Protein AF-A0A1F5KM83-F1 (afdb_monomer_lite)

Foldseek 3Di:
DDDDDDDPDDDPDDDDPVNVVVVVVVVVVVVVVVVLVVVLVVLVVLLVLVVVLQVLQLVLQVVQADPVVLFTDQDFLCSDPVRFRDADDDDQQQFKKKKFWLDPPDEDDDAPDADRVQSWRPPPPPPVDDIDIWIDRRDDRDDDDDGPRPPHPRTTNKMKMKGWRDDSDPPDDDIDMDMDIHDD

InterPro domains:
  IPR000983 General secretion pathway protein G-type pilin [PR00813] (14-39)
  IPR000983 General secretion pathway protein G-type pilin [PR00813] (50-68)
  IPR012902 Prokaryotic N-terminal methylation site [PF07963] (10-33)
  IPR012902 Prokaryotic N-terminal methylation site [PS00409] (13-33)
  IPR012902 Prokaryotic N-terminal methylation site [TIGR02532] (13-35)
  IPR045584 Pilin-like [SSF54523] (15-140)

Radius of gyration: 28.4 Å; chains: 1; bounding box: 43×29×117 Å

Organism: NCBI:txid1797785

Secondary structure (DSSP, 8-state):
-------------PPPHHHHHHHHHHHHHHHHHHHHHHHHHHHHHHHHHHHHHHHHHHHHHHHTEETTTTEEPPP-GGGSTTSS-----SSS---EEEEEE-STT-PPPPPSEE-TTT--EE-----SSSPPEEEEE---SSS--SS-PPPTTPPBSEEEEEEEPPPSSTTTPPPPEEEEE---

Sequence (184 aa):
MHKLLPKSARNPRGFTLIELLVVISIIAILAVIGITIFSGAQARARNAKRRTDVNALVSALEVNKDSTASVYAVISGSWFSGGGIPQEGTGGVPQYALLYVSAQGYTVNSPTAWLPAAATPTSNNTNPAGGTVAVVSLACGTPPCGGPIPGAGTLIYSFSVCTLLESEVIGGGTRSIYCRQNSQ

Structure (mmCIF, N/CA/C/O backbone):
data_AF-A0A1F5KM83-F1
#
_entry.id   AF-A0A1F5KM83-F1
#
loop_
_atom_site.group_PDB
_atom_site.id
_atom_site.type_symbol
_atom_site.label_atom_id
_atom_site.label_alt_id
_atom_site.label_comp_id
_atom_site.label_asym_id
_atom_site.label_entity_id
_atom_site.label_seq_id
_atom_site.pdbx_PDB_ins_code
_atom_site.Cartn_x
_atom_site.Cartn_y
_atom_site.Cartn_z
_atom_site.occupancy
_atom_site.B_iso_or_equiv
_atom_site.auth_seq_id
_atom_site.auth_comp_id
_atom_site.auth_asym_id
_atom_site.auth_atom_id
_atom_site.pdbx_PDB_model_num
ATOM 1 N N . MET A 1 1 ? -1.626 -14.293 86.946 1.00 51.75 1 MET A N 1
ATOM 2 C CA . MET A 1 1 ? -1.181 -13.512 85.772 1.00 51.75 1 MET A CA 1
ATOM 3 C C . MET A 1 1 ? -1.687 -14.188 84.510 1.00 51.75 1 MET A C 1
ATOM 5 O O . MET A 1 1 ? -1.264 -15.302 84.251 1.00 51.75 1 MET A O 1
ATOM 9 N N . HIS A 1 2 ? -2.626 -13.558 83.802 1.00 53.00 2 HIS A N 1
ATOM 10 C CA . HIS A 1 2 ? -2.652 -13.408 82.338 1.00 53.00 2 HIS A CA 1
ATOM 11 C C . HIS A 1 2 ? -4.040 -12.908 81.927 1.00 53.00 2 HIS A C 1
ATOM 13 O O . HIS A 1 2 ? -5.003 -13.664 81.840 1.00 53.00 2 HIS A O 1
ATOM 19 N N . LYS A 1 3 ? -4.138 -11.593 81.710 1.00 62.41 3 LYS A N 1
ATOM 20 C CA . LYS A 1 3 ? -5.250 -10.978 80.984 1.00 62.41 3 LYS A CA 1
ATOM 21 C C . LYS A 1 3 ? -5.055 -11.353 79.513 1.00 62.41 3 LYS A C 1
ATOM 23 O O . LYS A 1 3 ? -4.092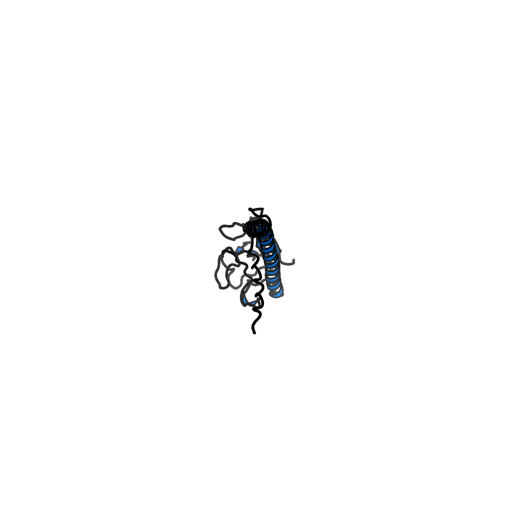 -10.907 78.896 1.00 62.41 3 LYS A O 1
ATOM 28 N N . LEU A 1 4 ? -5.926 -12.208 78.985 1.00 67.38 4 LEU A N 1
ATOM 29 C CA . LEU A 1 4 ? -5.953 -12.562 77.568 1.00 67.38 4 LEU A CA 1
ATOM 30 C C . LEU A 1 4 ? -6.507 -11.365 76.789 1.00 67.38 4 LEU A C 1
ATOM 32 O O . LEU A 1 4 ? -7.671 -11.000 76.936 1.00 67.38 4 LEU A O 1
ATOM 36 N N . LEU A 1 5 ? -5.646 -10.716 76.009 1.00 75.06 5 LEU A N 1
ATOM 37 C CA . LEU A 1 5 ? -6.038 -9.630 75.116 1.00 75.06 5 LEU A CA 1
ATOM 38 C C . LEU A 1 5 ? -6.877 -10.206 73.959 1.00 75.06 5 LEU A C 1
ATOM 40 O O . LEU A 1 5 ? -6.402 -11.116 73.274 1.00 75.06 5 LEU A O 1
ATOM 44 N N . PRO A 1 6 ? -8.100 -9.702 73.706 1.00 70.31 6 PRO A N 1
ATOM 45 C CA . PRO A 1 6 ? -8.917 -10.180 72.599 1.00 70.31 6 PRO A CA 1
ATOM 46 C C . PRO A 1 6 ? -8.282 -9.781 71.260 1.00 70.31 6 PRO A C 1
ATOM 48 O O . PRO A 1 6 ? -8.080 -8.605 70.958 1.00 70.31 6 PRO A O 1
ATOM 51 N N . LYS A 1 7 ? -7.958 -10.790 70.446 1.00 67.44 7 LYS A N 1
ATOM 52 C CA . LYS A 1 7 ? -7.456 -10.638 69.078 1.00 67.44 7 LYS A CA 1
ATOM 53 C C . LYS A 1 7 ? -8.583 -10.075 68.212 1.00 67.44 7 LYS A C 1
ATOM 55 O O . LYS A 1 7 ? -9.551 -10.772 67.927 1.00 67.44 7 LYS A O 1
ATOM 60 N N . SER A 1 8 ? -8.458 -8.810 67.815 1.00 69.19 8 SER A N 1
ATOM 61 C CA . SER A 1 8 ? -9.388 -8.151 66.895 1.00 69.19 8 SER A CA 1
ATOM 62 C C . SER A 1 8 ? -9.430 -8.912 65.564 1.00 69.19 8 SER A C 1
ATOM 64 O O . SER A 1 8 ? -8.474 -8.884 64.783 1.00 69.19 8 SER A O 1
ATOM 66 N N . ALA A 1 9 ? -10.516 -9.652 65.337 1.00 67.69 9 ALA A N 1
ATOM 67 C CA . ALA A 1 9 ? -10.784 -10.351 64.090 1.00 67.69 9 ALA A CA 1
ATOM 68 C C . ALA A 1 9 ? -11.223 -9.320 63.044 1.00 67.69 9 ALA A C 1
ATOM 70 O O . ALA A 1 9 ? -12.336 -8.797 63.071 1.00 67.69 9 ALA A O 1
ATOM 71 N N . ARG A 1 10 ? -10.316 -8.983 62.128 1.00 72.62 10 ARG A N 1
ATOM 72 C CA . ARG A 1 10 ? -10.613 -8.114 60.991 1.00 72.62 10 ARG A CA 1
ATOM 73 C C . ARG A 1 10 ? -11.478 -8.916 60.014 1.00 72.62 10 ARG A C 1
ATOM 75 O O . ARG A 1 10 ? -10.969 -9.841 59.391 1.00 72.62 10 ARG A O 1
ATOM 82 N N . ASN A 1 11 ? -12.767 -8.592 59.904 1.00 71.38 11 ASN A N 1
ATOM 83 C CA . ASN A 1 11 ? -13.653 -9.238 58.933 1.00 71.38 11 ASN A CA 1
ATOM 84 C C . ASN A 1 11 ? -13.135 -8.974 57.508 1.00 71.38 11 ASN A C 1
ATOM 86 O O . ASN A 1 11 ? -13.037 -7.802 57.121 1.00 71.38 11 ASN A O 1
ATOM 90 N N . PRO A 1 12 ? -12.803 -10.012 56.720 1.00 70.62 12 PRO A N 1
ATOM 91 C CA . PRO A 1 12 ? -12.508 -9.824 55.311 1.00 70.62 12 PRO A CA 1
ATOM 92 C C . PRO A 1 12 ? -13.791 -9.345 54.629 1.00 70.62 12 PRO A C 1
ATOM 94 O O . PRO A 1 12 ? -14.810 -10.035 54.630 1.00 70.62 12 PRO A O 1
ATOM 97 N N . ARG A 1 13 ? -13.766 -8.124 54.088 1.00 76.44 13 ARG A N 1
ATOM 98 C CA . ARG A 1 13 ? -14.849 -7.630 53.235 1.00 76.44 13 ARG A CA 1
ATOM 99 C C . ARG A 1 13 ? -14.796 -8.431 51.936 1.00 76.44 13 ARG A C 1
ATOM 101 O O . ARG A 1 13 ? -13.855 -8.279 51.164 1.00 76.44 13 ARG A O 1
ATOM 108 N N . GLY A 1 14 ? -15.750 -9.341 51.759 1.00 77.81 14 GLY A N 1
ATOM 109 C CA . GLY A 1 14 ? -15.936 -10.083 50.516 1.00 77.81 14 GLY A CA 1
ATOM 110 C C . GLY A 1 14 ? -16.535 -9.188 49.436 1.00 77.81 14 GLY A C 1
ATOM 111 O O . GLY A 1 14 ? -17.309 -8.283 49.739 1.00 77.81 14 GLY A O 1
ATOM 112 N N . PHE A 1 15 ? -16.163 -9.449 48.187 1.00 81.81 15 PHE A N 1
ATOM 113 C CA . PHE A 1 15 ? -16.744 -8.806 47.012 1.00 81.81 15 PHE A CA 1
ATOM 114 C C . PHE A 1 15 ? -18.197 -9.270 46.854 1.00 81.81 15 PHE A C 1
ATOM 116 O O . PHE A 1 15 ? -18.486 -10.466 46.956 1.00 81.81 15 PHE A O 1
ATOM 123 N N . THR A 1 16 ? -19.125 -8.348 46.638 1.00 91.50 16 THR A N 1
ATOM 124 C CA . THR A 1 16 ? -20.534 -8.685 46.425 1.00 91.50 16 THR A CA 1
ATOM 125 C C . THR A 1 16 ? -20.753 -9.179 44.992 1.00 91.50 16 THR A C 1
ATOM 127 O O . THR A 1 16 ? -20.087 -8.752 44.048 1.00 91.50 16 THR A O 1
ATOM 130 N N . LEU A 1 17 ? -21.726 -10.076 44.795 1.00 89.81 17 LEU A N 1
ATOM 131 C CA . LEU A 1 17 ? -22.104 -10.539 43.452 1.00 89.81 17 LEU A CA 1
ATOM 132 C C . LEU A 1 17 ? -22.548 -9.385 42.545 1.00 89.81 17 LEU A C 1
ATOM 134 O O . LEU A 1 17 ? -22.285 -9.410 41.345 1.00 89.81 17 LEU A O 1
ATOM 138 N N . ILE A 1 18 ? -23.194 -8.367 43.119 1.00 93.69 18 ILE A N 1
ATOM 139 C CA . ILE A 1 18 ? -23.647 -7.195 42.370 1.00 93.69 18 ILE A CA 1
ATOM 140 C C . ILE A 1 18 ? -22.477 -6.320 41.909 1.00 93.69 18 ILE A C 1
ATOM 142 O O . ILE A 1 18 ? -22.497 -5.845 40.777 1.00 93.69 18 ILE A O 1
ATOM 146 N N . GLU A 1 19 ? -21.428 -6.170 42.724 1.00 91.19 19 GLU A N 1
ATOM 147 C CA . GLU A 1 19 ? -20.207 -5.465 42.314 1.00 91.19 19 GLU A CA 1
ATOM 148 C C . GLU A 1 19 ? -19.555 -6.159 41.116 1.00 91.19 19 GLU A C 1
ATOM 150 O O . GLU A 1 19 ? -19.138 -5.493 40.170 1.00 91.19 19 GLU A O 1
ATOM 155 N N . LEU A 1 20 ? -19.529 -7.495 41.096 1.00 91.75 20 LEU A N 1
ATOM 156 C CA . LEU A 1 20 ? -18.940 -8.235 39.977 1.00 91.75 20 LEU A CA 1
ATOM 157 C C . LEU A 1 20 ? -19.815 -8.165 38.724 1.00 91.75 20 LEU A C 1
ATOM 159 O O . LEU A 1 20 ? -19.293 -8.001 37.621 1.00 91.75 20 LEU A O 1
ATOM 163 N N . LEU A 1 21 ? -21.137 -8.211 38.894 1.00 93.19 21 LEU A N 1
ATOM 164 C CA . LEU A 1 21 ? -22.101 -8.112 37.799 1.00 93.19 21 LEU A CA 1
ATOM 165 C C . LEU A 1 21 ? -22.016 -6.763 37.073 1.00 93.19 21 LEU A C 1
ATOM 167 O O . LEU A 1 21 ? -22.050 -6.720 35.843 1.00 93.19 21 LEU A O 1
ATOM 171 N N . VAL A 1 22 ? -21.874 -5.663 37.813 1.00 95.12 22 VAL A N 1
ATOM 172 C CA . VAL A 1 22 ? -21.749 -4.324 37.217 1.00 95.12 22 VAL A CA 1
ATOM 173 C C . VAL A 1 22 ? -20.419 -4.164 36.473 1.00 95.12 22 VAL A C 1
ATOM 175 O O . VAL A 1 22 ? -20.370 -3.542 35.416 1.00 95.12 22 VAL A O 1
ATOM 178 N N . VAL A 1 23 ? -19.331 -4.760 36.964 1.00 95.94 23 VAL A N 1
ATOM 179 C CA . VAL A 1 23 ? -18.022 -4.656 36.300 1.00 95.94 23 VAL A CA 1
ATOM 180 C C . VAL A 1 23 ? -18.021 -5.368 34.948 1.00 95.94 23 VAL A C 1
ATOM 182 O O . VAL A 1 23 ? -17.600 -4.784 33.948 1.00 95.94 23 VAL A O 1
ATOM 185 N N . ILE A 1 24 ? -18.525 -6.603 34.884 1.00 96.12 24 ILE A N 1
ATOM 186 C CA . ILE A 1 24 ? -18.557 -7.349 33.618 1.00 96.12 24 ILE A CA 1
ATOM 187 C C . ILE A 1 24 ? -19.503 -6.706 32.598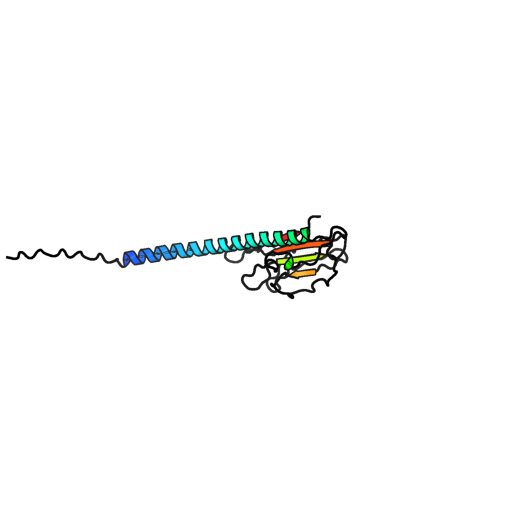 1.00 96.12 24 ILE A C 1
ATOM 189 O O . ILE A 1 24 ? -19.217 -6.752 31.402 1.00 96.12 24 ILE A O 1
ATOM 193 N N . SER A 1 25 ? -20.589 -6.063 33.048 1.00 96.31 25 SER A N 1
ATOM 194 C CA . SER A 1 25 ? -21.514 -5.373 32.144 1.00 96.31 25 SER A CA 1
ATOM 195 C C . SER A 1 25 ? -20.876 -4.128 31.524 1.00 96.31 25 SER A C 1
ATOM 197 O O . SER A 1 25 ? -20.997 -3.918 30.318 1.00 96.31 25 SER A O 1
ATOM 199 N N . ILE A 1 26 ? -20.108 -3.356 32.300 1.00 96.81 26 ILE A N 1
ATOM 200 C CA . ILE A 1 26 ? -19.354 -2.206 31.784 1.00 96.81 26 ILE A CA 1
ATOM 201 C C . ILE A 1 26 ? -18.263 -2.667 30.807 1.00 96.81 26 ILE A C 1
ATOM 203 O O . ILE A 1 26 ? -18.143 -2.103 29.718 1.00 96.81 26 ILE A O 1
ATOM 207 N N . ILE A 1 27 ? -17.500 -3.716 31.146 1.00 97.06 27 ILE A N 1
ATOM 208 C CA . ILE A 1 27 ? -16.460 -4.266 30.258 1.00 97.06 27 ILE A CA 1
ATOM 209 C C . ILE A 1 27 ? -17.074 -4.745 28.936 1.00 97.06 27 ILE A C 1
ATOM 211 O O . ILE A 1 27 ? -16.507 -4.475 27.879 1.00 97.06 27 ILE A O 1
ATOM 215 N N . ALA A 1 28 ? -18.241 -5.395 28.969 1.00 97.06 28 ALA A N 1
ATOM 216 C CA . ALA A 1 28 ? -18.923 -5.861 27.764 1.00 97.06 28 ALA A CA 1
ATOM 217 C C . ALA A 1 28 ? -19.296 -4.705 26.819 1.00 97.06 28 ALA A C 1
ATOM 219 O O . ALA A 1 28 ? -19.044 -4.789 25.616 1.00 97.06 28 ALA A O 1
ATOM 220 N N . ILE A 1 29 ? -19.834 -3.603 27.353 1.00 96.25 29 ILE A N 1
ATOM 221 C CA . ILE A 1 29 ? -20.203 -2.424 26.553 1.00 96.25 29 ILE A CA 1
ATOM 222 C C . ILE A 1 29 ? -18.954 -1.775 25.940 1.00 96.25 29 ILE A C 1
ATOM 224 O O . ILE A 1 29 ? -18.920 -1.497 24.738 1.00 96.25 29 ILE A O 1
ATOM 228 N N . LEU A 1 30 ? -17.905 -1.572 26.744 1.00 97.06 30 LEU A N 1
ATOM 229 C CA . LEU A 1 30 ? -16.654 -0.969 26.275 1.00 97.06 30 LEU A CA 1
ATOM 230 C C . LEU A 1 30 ? -15.954 -1.836 25.222 1.00 97.06 30 LEU A C 1
ATOM 232 O O . LEU A 1 30 ? -15.417 -1.301 24.251 1.00 97.06 30 LEU A O 1
ATOM 236 N N . ALA A 1 31 ? -15.988 -3.161 25.377 1.00 95.56 31 ALA A N 1
ATOM 237 C CA . ALA A 1 31 ? -15.374 -4.090 24.437 1.00 95.56 31 ALA A CA 1
ATOM 238 C C . ALA A 1 31 ? -16.009 -4.001 23.042 1.00 95.56 31 ALA A C 1
ATOM 240 O O . ALA A 1 31 ? -15.285 -3.917 22.050 1.00 95.56 31 ALA A O 1
ATOM 241 N N . VAL A 1 32 ? -17.344 -3.954 22.949 1.00 94.62 32 VAL A N 1
ATOM 242 C CA . VAL A 1 32 ? -18.049 -3.854 21.658 1.00 94.62 32 VAL A CA 1
ATOM 243 C C . VAL A 1 32 ? -17.669 -2.570 20.918 1.00 94.62 32 VAL A C 1
ATOM 245 O O . VAL A 1 32 ? -17.307 -2.617 19.741 1.00 94.62 32 VAL A O 1
ATOM 248 N N . ILE A 1 33 ? -17.683 -1.427 21.610 1.00 93.50 33 ILE A N 1
ATOM 249 C CA . ILE A 1 33 ? -17.299 -0.139 21.013 1.00 93.50 33 ILE A CA 1
ATOM 250 C C . ILE A 1 33 ? -15.823 -0.175 20.589 1.00 93.50 33 ILE A C 1
ATOM 252 O O . ILE A 1 33 ? -15.493 0.195 19.460 1.00 93.50 33 ILE A O 1
ATOM 256 N N . GLY A 1 34 ? -14.945 -0.691 21.453 1.00 91.94 34 GLY A N 1
ATOM 257 C CA . GLY A 1 34 ? -13.511 -0.795 21.192 1.00 91.94 34 GLY A CA 1
ATOM 258 C C . GLY A 1 34 ? -13.174 -1.598 19.933 1.00 91.94 34 GLY A C 1
ATOM 259 O O . GLY A 1 34 ? -12.341 -1.160 19.139 1.00 91.94 34 GLY A O 1
ATOM 260 N N . ILE A 1 35 ? -13.851 -2.727 19.700 1.00 89.94 35 ILE A N 1
ATOM 261 C CA . ILE A 1 35 ? -13.609 -3.586 18.527 1.00 89.94 35 ILE A CA 1
ATOM 262 C C . ILE A 1 35 ? -13.896 -2.837 17.219 1.00 89.94 35 ILE A C 1
ATOM 264 O O . ILE A 1 35 ? -13.094 -2.895 16.284 1.00 89.94 35 ILE A O 1
ATOM 268 N N . THR A 1 36 ? -15.009 -2.102 17.150 1.00 86.06 36 THR A N 1
ATOM 269 C CA . THR A 1 36 ? -15.389 -1.379 15.925 1.00 86.06 36 THR A CA 1
ATOM 270 C C . THR A 1 36 ? -14.363 -0.304 15.564 1.00 86.06 36 THR A C 1
ATOM 272 O O . THR A 1 36 ? -13.868 -0.274 14.435 1.00 86.06 36 THR A O 1
ATOM 275 N N . ILE A 1 37 ? -13.942 0.503 16.541 1.00 87.50 37 ILE A N 1
ATOM 276 C CA . ILE A 1 37 ? -12.940 1.559 16.352 1.00 87.50 37 ILE A CA 1
ATOM 277 C C . ILE A 1 37 ? -11.590 0.956 15.954 1.00 87.50 37 ILE A C 1
ATOM 279 O O . ILE A 1 37 ? -10.948 1.426 15.011 1.00 87.50 37 ILE A O 1
ATOM 283 N N . PHE A 1 38 ? -11.167 -0.105 16.643 1.00 87.56 38 PHE A N 1
ATOM 284 C CA . PHE A 1 38 ? -9.882 -0.747 16.388 1.00 87.56 38 PHE A CA 1
ATOM 285 C C . PHE A 1 38 ? -9.805 -1.348 14.979 1.00 87.56 38 PHE A C 1
ATOM 287 O O . PHE A 1 38 ? -8.781 -1.211 14.310 1.00 87.56 38 PHE A O 1
ATOM 294 N N . SER A 1 39 ? -10.896 -1.944 14.486 1.00 83.50 39 SER A N 1
ATOM 295 C CA . SER A 1 39 ? -10.949 -2.491 13.124 1.00 83.50 39 SER A CA 1
ATOM 296 C C . SER A 1 39 ? -10.747 -1.416 12.043 1.00 83.50 39 SER A C 1
ATOM 298 O O . SER A 1 39 ? -9.934 -1.602 11.134 1.00 83.50 39 SER A O 1
ATOM 300 N N . GLY A 1 40 ? -11.393 -0.252 12.185 1.00 82.94 40 GLY A N 1
ATOM 301 C CA . GLY A 1 40 ? -11.216 0.885 11.277 1.00 82.94 40 GLY A CA 1
ATOM 302 C C . GLY A 1 40 ? -9.815 1.500 11.366 1.00 82.94 40 GLY A C 1
ATOM 303 O O . GLY A 1 40 ? -9.208 1.825 10.345 1.00 82.94 40 GLY A O 1
ATOM 304 N N . ALA A 1 41 ? -9.252 1.600 12.576 1.00 86.81 41 ALA A N 1
ATOM 305 C CA . ALA A 1 41 ? -7.887 2.084 12.782 1.00 86.81 41 ALA A CA 1
ATOM 306 C C . ALA A 1 41 ? -6.842 1.188 12.094 1.00 86.81 41 ALA A C 1
ATOM 308 O O . ALA A 1 41 ? -5.925 1.696 11.446 1.00 86.81 41 ALA A O 1
ATOM 309 N N . GLN A 1 42 ? -7.004 -0.138 12.159 1.00 85.75 42 GLN A N 1
ATOM 310 C CA . GLN A 1 42 ? -6.130 -1.061 11.434 1.00 85.75 42 GLN A CA 1
ATOM 311 C C . GLN A 1 42 ? -6.240 -0.909 9.911 1.00 85.75 42 GLN A C 1
ATOM 313 O O . GLN A 1 42 ? -5.216 -0.906 9.227 1.00 85.75 42 GLN A O 1
ATOM 318 N N . ALA A 1 43 ? -7.456 -0.758 9.373 1.00 83.38 43 ALA A N 1
ATOM 319 C CA . ALA A 1 43 ? -7.664 -0.545 7.939 1.00 83.38 43 ALA A CA 1
ATOM 320 C C . ALA A 1 43 ? -6.973 0.742 7.453 1.00 83.38 43 ALA A C 1
ATOM 322 O O . ALA A 1 43 ? -6.309 0.744 6.414 1.00 83.38 43 ALA A O 1
ATOM 323 N N . ARG A 1 44 ? -7.040 1.822 8.245 1.00 86.06 44 ARG A N 1
ATOM 324 C CA . ARG A 1 44 ? -6.317 3.079 7.983 1.00 86.06 44 ARG A CA 1
ATOM 325 C C . ARG A 1 44 ? -4.804 2.902 8.010 1.00 86.06 44 ARG A C 1
ATOM 327 O O . ARG A 1 44 ? -4.129 3.396 7.109 1.00 86.06 44 ARG A O 1
ATOM 334 N N . ALA A 1 45 ? -4.273 2.176 8.993 1.00 87.56 45 ALA A N 1
ATOM 335 C CA . ALA A 1 45 ? -2.843 1.886 9.077 1.00 87.56 45 ALA A CA 1
ATOM 336 C C . ALA A 1 45 ? -2.351 1.098 7.847 1.00 87.56 45 ALA A C 1
ATOM 338 O O . ALA A 1 45 ? -1.360 1.488 7.228 1.00 87.56 45 ALA A O 1
ATOM 339 N N . ARG A 1 46 ? -3.091 0.061 7.423 1.00 86.19 46 ARG A N 1
ATOM 340 C CA . ARG A 1 46 ? -2.803 -0.691 6.188 1.00 86.19 46 ARG A CA 1
ATOM 341 C C . ARG A 1 46 ? -2.898 0.190 4.943 1.00 86.19 46 ARG A C 1
ATOM 343 O O . ARG A 1 46 ? -2.016 0.153 4.093 1.00 86.19 46 ARG A O 1
ATOM 350 N N . ASN A 1 47 ? -3.918 1.042 4.840 1.00 87.19 47 ASN A N 1
ATOM 351 C CA . ASN A 1 47 ? -4.050 1.995 3.732 1.00 87.19 47 ASN A CA 1
ATOM 352 C C . ASN A 1 47 ? -2.882 2.995 3.668 1.00 87.19 47 ASN A C 1
ATOM 354 O O . ASN A 1 47 ? -2.408 3.308 2.576 1.00 87.19 47 ASN A O 1
ATOM 358 N N . ALA A 1 48 ? -2.400 3.492 4.811 1.00 89.38 48 ALA A N 1
ATOM 359 C CA . ALA A 1 48 ? -1.231 4.367 4.871 1.00 89.38 48 ALA A CA 1
ATOM 360 C C . ALA A 1 48 ? 0.032 3.638 4.395 1.00 89.38 48 ALA A C 1
ATOM 362 O O . ALA A 1 48 ? 0.766 4.155 3.553 1.00 89.38 48 ALA A O 1
ATOM 363 N N . LYS A 1 49 ? 0.232 2.402 4.860 1.00 87.56 49 LYS A N 1
ATOM 364 C CA . LYS A 1 49 ? 1.330 1.536 4.430 1.00 87.56 49 LYS A CA 1
ATOM 365 C C . LYS A 1 49 ? 1.299 1.263 2.922 1.00 87.56 49 LYS A C 1
ATOM 367 O O . LYS A 1 49 ? 2.303 1.496 2.258 1.00 87.56 49 LYS A O 1
ATOM 372 N N . ARG A 1 50 ? 0.134 0.931 2.353 1.00 86.75 50 ARG A N 1
ATOM 373 C CA . ARG A 1 50 ? -0.049 0.768 0.897 1.00 86.75 50 ARG A CA 1
ATOM 374 C C . ARG A 1 50 ? 0.343 1.992 0.089 1.00 86.75 50 ARG A C 1
ATOM 376 O O . ARG A 1 50 ? 0.991 1.869 -0.944 1.00 86.75 50 ARG A O 1
ATOM 383 N N . ARG A 1 51 ? -0.050 3.185 0.540 1.00 89.75 51 ARG A N 1
ATOM 384 C CA . ARG A 1 51 ? 0.319 4.440 -0.133 1.00 89.75 51 ARG A CA 1
ATOM 385 C C . ARG A 1 51 ? 1.832 4.649 -0.111 1.00 89.75 51 ARG A C 1
ATOM 387 O O . ARG A 1 51 ? 2.404 5.021 -1.132 1.00 89.75 51 ARG A O 1
ATOM 394 N N . THR A 1 52 ? 2.471 4.387 1.027 1.00 90.94 52 THR A N 1
ATOM 395 C CA . THR A 1 52 ? 3.931 4.450 1.168 1.00 90.94 52 THR A CA 1
ATOM 396 C C . THR A 1 52 ? 4.629 3.454 0.249 1.00 90.94 52 THR A C 1
ATOM 398 O O . THR A 1 52 ? 5.568 3.834 -0.444 1.00 90.94 52 THR A O 1
ATOM 401 N N . ASP A 1 53 ? 4.140 2.218 0.176 1.00 87.38 53 ASP A N 1
ATOM 402 C CA . ASP A 1 53 ? 4.718 1.184 -0.679 1.00 87.38 53 ASP A CA 1
ATOM 403 C C . ASP A 1 53 ? 4.568 1.542 -2.164 1.00 87.38 53 ASP A C 1
ATOM 405 O O . ASP A 1 53 ? 5.552 1.504 -2.892 1.00 87.38 53 ASP A O 1
ATOM 409 N N . VAL A 1 54 ? 3.392 2.006 -2.610 1.00 87.44 54 VAL A N 1
ATOM 410 C CA . VAL A 1 54 ? 3.202 2.512 -3.986 1.00 87.44 54 VAL A CA 1
ATOM 411 C C . VAL A 1 54 ? 4.187 3.636 -4.311 1.00 87.44 54 VAL A C 1
ATOM 413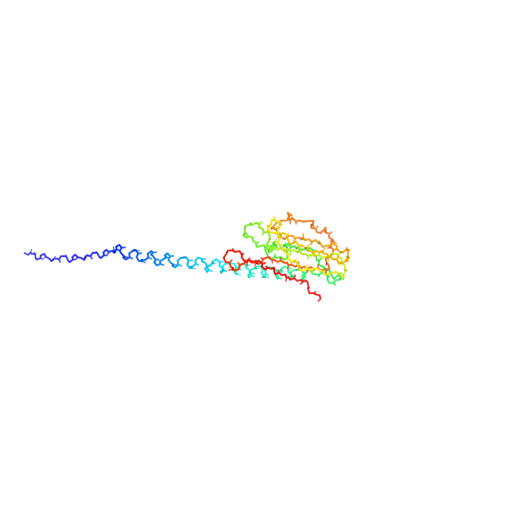 O O . VAL A 1 54 ? 4.780 3.641 -5.388 1.00 87.44 54 VAL A O 1
ATOM 416 N N . ASN A 1 55 ? 4.413 4.570 -3.385 1.00 91.75 55 ASN A N 1
ATOM 417 C CA . ASN A 1 55 ? 5.397 5.633 -3.586 1.00 91.75 55 ASN A CA 1
ATOM 418 C C . ASN A 1 55 ? 6.833 5.102 -3.654 1.00 91.75 55 ASN A C 1
ATOM 420 O O . ASN A 1 55 ? 7.609 5.587 -4.474 1.00 91.75 55 ASN A O 1
ATOM 424 N N . ALA A 1 56 ? 7.181 4.099 -2.846 1.00 89.69 56 ALA A N 1
ATOM 425 C CA . ALA A 1 56 ? 8.488 3.453 -2.902 1.00 89.69 56 ALA A CA 1
ATOM 426 C C . ALA A 1 56 ? 8.700 2.714 -4.234 1.00 89.69 56 ALA A C 1
ATOM 428 O O . ALA A 1 56 ? 9.772 2.824 -4.822 1.00 89.69 56 ALA A O 1
ATOM 429 N N . LEU A 1 57 ? 7.675 2.022 -4.744 1.00 87.38 57 LEU A N 1
ATOM 430 C CA . LEU A 1 57 ? 7.707 1.342 -6.045 1.00 87.38 57 LEU A CA 1
ATOM 431 C C . LEU A 1 57 ? 7.935 2.338 -7.190 1.00 87.38 57 LEU A C 1
ATOM 433 O O . LEU A 1 57 ? 8.811 2.130 -8.026 1.00 87.38 57 LEU A O 1
ATOM 437 N N . VAL A 1 58 ? 7.182 3.441 -7.202 1.00 90.69 58 VAL A N 1
ATOM 438 C CA . VAL A 1 58 ? 7.335 4.515 -8.198 1.00 90.69 58 VAL A CA 1
ATOM 439 C C . VAL A 1 58 ? 8.721 5.141 -8.096 1.00 90.69 58 VAL A C 1
ATOM 441 O O . VAL A 1 58 ? 9.400 5.278 -9.103 1.00 90.69 58 VAL A O 1
ATOM 444 N N . SER A 1 59 ? 9.176 5.471 -6.885 1.00 92.62 59 SER A N 1
ATOM 445 C CA . SER A 1 59 ? 10.506 6.046 -6.675 1.00 92.62 59 SER A CA 1
ATOM 446 C C . SER A 1 59 ? 11.616 5.110 -7.145 1.00 92.62 59 SER A C 1
ATOM 448 O O . SER A 1 59 ? 12.600 5.580 -7.706 1.00 92.62 59 SER A O 1
ATOM 450 N N . ALA A 1 60 ? 11.477 3.801 -6.929 1.00 89.25 60 ALA A N 1
ATOM 451 C CA . ALA A 1 60 ? 12.456 2.826 -7.386 1.00 89.25 60 ALA A CA 1
ATOM 452 C C . ALA A 1 60 ? 12.507 2.762 -8.919 1.00 89.25 60 ALA A C 1
ATOM 454 O O . ALA A 1 60 ? 13.597 2.711 -9.482 1.00 89.25 60 ALA A O 1
ATOM 455 N N . LEU A 1 61 ? 11.352 2.829 -9.591 1.00 88.06 61 LEU A N 1
ATOM 456 C CA . LEU A 1 61 ? 11.286 2.914 -11.051 1.00 88.06 61 LEU A CA 1
ATOM 457 C C . LEU A 1 61 ? 11.923 4.210 -11.568 1.00 88.06 61 LEU A C 1
ATOM 459 O O . LEU A 1 61 ? 12.745 4.148 -12.473 1.00 88.06 61 LEU A O 1
ATOM 463 N N . GLU A 1 62 ? 11.619 5.362 -10.965 1.00 91.12 62 GLU A N 1
ATOM 464 C CA . GLU A 1 62 ? 12.194 6.651 -11.384 1.00 91.12 62 GLU A CA 1
ATOM 465 C C . GLU A 1 62 ? 13.714 6.724 -11.176 1.00 91.12 62 GLU A C 1
ATOM 467 O O . GLU A 1 62 ? 14.427 7.218 -12.045 1.00 91.12 62 GLU A O 1
ATOM 472 N N . VAL A 1 63 ? 14.239 6.187 -10.069 1.00 91.50 63 VAL A N 1
ATOM 473 C CA . VAL A 1 63 ? 15.691 6.151 -9.804 1.00 91.50 63 VAL A CA 1
ATOM 474 C C . VAL A 1 63 ? 16.428 5.187 -10.741 1.00 91.50 63 VAL A C 1
ATOM 476 O O . VAL A 1 63 ? 17.583 5.431 -11.073 1.00 91.50 63 VAL A O 1
ATOM 479 N N . ASN A 1 64 ? 15.773 4.111 -11.186 1.00 88.75 64 ASN A N 1
ATOM 480 C CA . ASN A 1 64 ? 16.346 3.121 -12.107 1.00 88.75 64 ASN A CA 1
ATOM 481 C C . ASN A 1 64 ? 15.927 3.357 -13.570 1.00 88.75 64 ASN A C 1
ATOM 483 O O . ASN A 1 64 ? 15.975 2.436 -14.389 1.00 88.75 64 ASN A O 1
ATOM 487 N N . LYS A 1 65 ? 15.498 4.578 -13.907 1.00 89.81 65 LYS A N 1
ATOM 488 C CA . LYS A 1 65 ? 15.223 4.975 -15.286 1.00 89.81 65 LYS A CA 1
ATOM 489 C C . LYS A 1 65 ? 16.530 5.054 -16.073 1.00 89.81 65 LYS A C 1
ATOM 491 O O . LYS A 1 65 ? 17.487 5.695 -15.645 1.00 89.81 65 LYS A O 1
ATOM 496 N N . ASP A 1 66 ? 16.550 4.450 -17.254 1.00 89.12 66 ASP A N 1
ATOM 497 C CA . ASP A 1 66 ? 17.613 4.669 -18.225 1.00 89.12 66 ASP A CA 1
ATOM 498 C C . ASP A 1 66 ? 17.419 6.053 -18.861 1.00 89.12 66 ASP A C 1
ATOM 500 O O . ASP A 1 66 ? 16.498 6.275 -19.654 1.00 89.12 66 ASP A O 1
ATOM 504 N N . SER A 1 67 ? 18.284 6.997 -18.492 1.00 85.12 67 SER A N 1
ATOM 505 C CA . SER A 1 67 ? 18.255 8.375 -18.992 1.00 85.12 67 SER A CA 1
ATOM 506 C C . SER A 1 67 ? 18.622 8.497 -20.474 1.00 85.12 67 SER A C 1
ATOM 508 O O . SER A 1 67 ? 18.236 9.474 -21.109 1.00 85.12 67 SER A O 1
ATOM 510 N N . THR A 1 68 ? 19.358 7.537 -21.041 1.00 85.81 68 THR A N 1
ATOM 511 C CA . THR A 1 68 ? 19.775 7.564 -22.450 1.00 85.81 68 THR A CA 1
ATOM 512 C C . THR A 1 68 ? 18.643 7.109 -23.359 1.00 85.81 68 THR A C 1
ATOM 514 O O . THR A 1 68 ? 18.351 7.767 -24.355 1.00 85.81 68 THR A O 1
ATOM 517 N N . ALA A 1 69 ? 17.972 6.014 -23.005 1.00 83.31 69 ALA A N 1
ATOM 518 C CA . ALA A 1 69 ? 16.848 5.490 -23.779 1.00 83.31 69 ALA A CA 1
ATOM 519 C C . ALA A 1 69 ? 15.477 6.036 -23.324 1.00 83.31 69 ALA A C 1
ATOM 521 O O . ALA A 1 69 ? 14.480 5.813 -24.008 1.00 83.31 69 ALA A O 1
ATOM 522 N N . SER A 1 70 ? 15.422 6.793 -22.218 1.00 85.44 70 SER A N 1
ATOM 523 C CA . SER A 1 70 ? 14.192 7.324 -21.599 1.00 85.44 70 SER A CA 1
ATOM 524 C C . SER A 1 70 ? 13.170 6.235 -21.264 1.00 85.44 70 SER A C 1
ATOM 526 O O . SER A 1 70 ? 11.969 6.393 -21.481 1.00 85.44 70 SER A O 1
ATOM 528 N N . VAL A 1 71 ? 13.663 5.117 -20.735 1.00 85.88 71 VAL A N 1
ATOM 529 C CA . VAL A 1 71 ? 12.899 3.884 -20.504 1.00 85.88 71 VAL A CA 1
ATOM 530 C C . VAL A 1 71 ? 13.125 3.360 -19.097 1.00 85.88 71 VAL A C 1
ATOM 532 O O . VAL A 1 71 ? 14.175 3.561 -18.494 1.00 85.88 71 VAL A O 1
ATOM 535 N N . TYR A 1 72 ? 12.125 2.668 -18.573 1.00 85.25 72 TYR A N 1
ATOM 536 C CA . TYR A 1 72 ? 12.158 2.029 -17.270 1.00 85.25 72 TYR A CA 1
ATOM 537 C C . TYR A 1 72 ? 12.509 0.549 -17.415 1.00 85.25 72 TYR A C 1
ATOM 539 O O . TYR A 1 72 ? 12.061 -0.129 -18.344 1.00 85.25 72 TYR A O 1
ATOM 547 N N . ALA A 1 73 ? 13.303 0.046 -16.474 1.00 80.44 73 ALA A N 1
ATOM 548 C CA . ALA A 1 73 ? 13.550 -1.380 -16.339 1.00 80.44 73 ALA A CA 1
ATOM 549 C C . ALA A 1 73 ? 12.383 -2.078 -15.624 1.00 80.44 73 ALA A C 1
ATOM 551 O O . ALA A 1 73 ? 11.596 -1.460 -14.901 1.00 80.44 73 ALA A O 1
ATOM 552 N N . VAL A 1 74 ? 12.300 -3.398 -15.794 1.00 76.94 74 VAL A N 1
ATOM 553 C CA . VAL A 1 74 ? 11.386 -4.235 -15.010 1.00 76.94 74 VAL A CA 1
ATOM 554 C C . VAL A 1 74 ? 11.762 -4.135 -13.535 1.00 76.94 74 VAL A C 1
ATOM 556 O O . VAL A 1 74 ? 12.941 -4.212 -13.190 1.00 76.94 74 VAL A O 1
ATOM 559 N N . ILE A 1 75 ? 10.758 -3.972 -12.669 1.00 78.69 75 ILE A N 1
ATOM 560 C CA . ILE A 1 75 ? 10.993 -3.828 -11.235 1.00 78.69 75 ILE A CA 1
ATOM 561 C C . ILE A 1 75 ? 11.746 -5.027 -10.655 1.00 78.69 75 ILE A C 1
ATOM 563 O O . ILE A 1 75 ? 11.434 -6.178 -10.962 1.00 78.69 75 ILE A O 1
ATOM 567 N N . SER A 1 76 ? 12.712 -4.753 -9.780 1.00 79.81 76 SER A N 1
ATOM 568 C CA . SER A 1 76 ? 13.488 -5.784 -9.093 1.00 79.81 76 SER A CA 1
ATOM 569 C C . SER A 1 76 ? 13.385 -5.648 -7.578 1.00 79.81 76 SER A C 1
ATOM 571 O O . SER A 1 76 ? 13.453 -4.547 -7.030 1.00 79.81 76 SER A O 1
ATOM 573 N N . GLY A 1 77 ? 13.297 -6.786 -6.882 1.00 75.00 77 GLY A N 1
ATOM 574 C CA . GLY A 1 77 ? 13.386 -6.843 -5.419 1.00 75.00 77 GLY A CA 1
ATOM 575 C C . GLY A 1 77 ? 14.723 -6.329 -4.877 1.00 75.00 77 GLY A C 1
ATOM 576 O O . GLY A 1 77 ? 14.773 -5.815 -3.763 1.00 75.00 77 GLY A O 1
ATOM 577 N N . SER A 1 78 ? 15.787 -6.379 -5.687 1.00 82.12 78 SER A N 1
ATOM 578 C CA . SER A 1 78 ? 17.117 -5.876 -5.318 1.00 82.12 78 SER A CA 1
ATOM 579 C C . SER A 1 78 ? 17.179 -4.357 -5.140 1.00 82.12 78 SER A C 1
ATOM 581 O O . SER A 1 78 ? 18.147 -3.854 -4.580 1.00 82.12 78 SER A O 1
ATOM 583 N N . TRP A 1 79 ? 16.174 -3.611 -5.607 1.00 85.81 79 TRP A N 1
ATOM 584 C CA . TRP A 1 79 ? 16.099 -2.158 -5.423 1.00 85.81 79 TRP A CA 1
ATOM 585 C C . TRP A 1 79 ? 15.619 -1.757 -4.026 1.00 85.81 79 TRP A C 1
ATOM 587 O O . TRP A 1 79 ? 15.649 -0.580 -3.670 1.00 85.81 79 TRP A O 1
ATOM 597 N N . PHE A 1 80 ? 15.174 -2.726 -3.229 1.00 85.19 80 PHE A N 1
ATOM 598 C CA . PHE A 1 80 ? 14.647 -2.505 -1.894 1.00 85.19 80 PHE A CA 1
ATOM 599 C C . PHE A 1 80 ? 15.592 -3.107 -0.858 1.00 85.19 80 PHE A C 1
ATOM 601 O O . PHE A 1 80 ? 16.110 -4.206 -1.032 1.00 85.19 80 PHE A O 1
ATOM 608 N N . SER A 1 81 ? 15.775 -2.401 0.261 1.00 84.06 81 SER A N 1
ATOM 609 C CA . SER A 1 81 ? 16.691 -2.794 1.347 1.00 84.06 81 SER A CA 1
ATOM 610 C C . SER A 1 81 ? 16.427 -4.211 1.897 1.00 84.06 81 SER A C 1
ATOM 612 O O . SER A 1 81 ? 17.343 -4.888 2.347 1.00 84.06 81 SER A O 1
ATOM 614 N N . GLY A 1 82 ? 15.183 -4.700 1.800 1.00 78.00 82 GLY A N 1
ATOM 615 C CA . GLY A 1 82 ? 14.799 -6.056 2.209 1.00 78.00 82 GLY A CA 1
ATOM 616 C C . GLY A 1 82 ? 15.029 -7.155 1.162 1.00 78.00 82 GLY A C 1
ATOM 617 O O . GLY A 1 82 ? 14.613 -8.284 1.398 1.00 78.00 82 GLY A O 1
ATOM 618 N N . GLY A 1 83 ? 15.610 -6.844 -0.004 1.00 72.38 83 GLY A N 1
ATOM 619 C CA . GLY A 1 83 ? 15.835 -7.805 -1.094 1.00 72.38 83 GLY A CA 1
ATOM 620 C C . GLY A 1 83 ? 14.558 -8.299 -1.786 1.00 72.38 83 GLY A C 1
ATOM 621 O O . GLY A 1 83 ? 14.611 -9.198 -2.624 1.00 72.38 83 GLY A O 1
ATOM 622 N N . GLY A 1 84 ? 13.411 -7.711 -1.453 1.00 74.00 84 GLY A N 1
ATOM 623 C CA . GLY A 1 84 ? 12.103 -8.059 -1.984 1.00 74.00 84 GLY A CA 1
ATOM 624 C C . GLY A 1 84 ? 11.276 -6.812 -2.250 1.00 74.00 84 GLY A C 1
ATOM 625 O O . GLY A 1 84 ? 11.398 -5.797 -1.565 1.00 74.00 84 GLY A O 1
ATOM 626 N N . ILE A 1 85 ? 10.420 -6.904 -3.259 1.00 76.50 85 ILE A N 1
ATOM 627 C CA . ILE A 1 85 ? 9.442 -5.868 -3.576 1.00 76.50 85 ILE A CA 1
ATOM 628 C C . ILE A 1 85 ? 8.488 -5.719 -2.374 1.00 76.50 85 ILE A C 1
ATOM 630 O O . ILE A 1 85 ? 8.054 -6.742 -1.833 1.00 76.50 85 ILE A O 1
ATOM 634 N N . PRO A 1 86 ? 8.152 -4.485 -1.940 1.00 76.19 86 PRO A N 1
ATOM 635 C CA . PRO A 1 86 ? 7.164 -4.259 -0.895 1.00 76.19 86 PRO A CA 1
ATOM 636 C C . PRO A 1 86 ? 5.878 -5.038 -1.172 1.00 76.19 86 PRO A C 1
ATOM 638 O O . PRO A 1 86 ? 5.257 -4.890 -2.225 1.00 76.19 86 PRO A O 1
ATOM 641 N N . GLN A 1 87 ? 5.492 -5.874 -0.215 1.00 71.44 87 GLN A N 1
ATOM 642 C CA . GLN A 1 87 ? 4.291 -6.693 -0.276 1.00 71.44 87 GLN A CA 1
ATOM 643 C C . GLN A 1 87 ? 3.406 -6.370 0.925 1.00 71.44 87 GLN A C 1
ATOM 645 O O . GLN A 1 87 ? 3.867 -6.368 2.063 1.00 71.44 87 GLN A O 1
ATOM 650 N N . GLU A 1 88 ? 2.125 -6.129 0.665 1.00 64.31 88 GLU A N 1
ATOM 651 C CA . GLU A 1 88 ? 1.079 -6.136 1.681 1.00 64.31 88 GLU A CA 1
ATOM 652 C C . GLU A 1 88 ? 0.177 -7.331 1.393 1.00 64.31 88 GLU A C 1
ATOM 654 O O . GLU A 1 88 ? -0.331 -7.498 0.281 1.00 64.31 88 GLU A O 1
ATOM 659 N N . GLY A 1 89 ? 0.001 -8.186 2.396 1.00 55.81 89 GLY A N 1
ATOM 660 C CA . GLY A 1 89 ? -0.757 -9.420 2.264 1.00 55.81 89 GLY A CA 1
ATOM 661 C C . GLY A 1 89 ? -1.362 -9.837 3.591 1.00 55.81 89 GLY A C 1
ATOM 662 O O . GLY A 1 89 ? -0.796 -10.648 4.313 1.00 55.81 89 GLY A O 1
ATOM 663 N N . THR A 1 90 ? -2.553 -9.330 3.900 1.00 50.56 90 THR A N 1
ATOM 664 C CA . THR A 1 90 ? -3.480 -10.071 4.763 1.00 50.56 90 THR A CA 1
ATOM 665 C C . THR A 1 90 ? -4.348 -10.927 3.839 1.00 50.56 90 THR A C 1
ATOM 667 O O . THR A 1 90 ? -5.103 -10.383 3.038 1.00 50.56 90 THR A O 1
ATOM 670 N N . GLY A 1 91 ? -4.210 -12.254 3.894 1.00 50.56 91 GLY A N 1
ATOM 671 C CA . GLY A 1 91 ? -5.112 -13.175 3.186 1.00 50.56 91 GLY A CA 1
ATOM 672 C C . GLY A 1 91 ? -4.800 -13.483 1.712 1.00 50.56 91 GLY A C 1
ATOM 673 O O . GLY A 1 91 ? -5.710 -13.864 0.987 1.00 50.56 91 GLY A O 1
ATOM 674 N N . GLY A 1 92 ? -3.550 -13.345 1.252 1.00 45.41 92 GLY A N 1
ATOM 675 C CA . GLY A 1 92 ? -3.093 -13.978 -0.003 1.00 45.41 92 GLY A CA 1
ATOM 676 C C . GLY A 1 92 ? -3.543 -13.345 -1.330 1.00 45.41 92 GLY A C 1
ATOM 677 O O . GLY A 1 92 ? -3.276 -13.912 -2.384 1.00 45.41 92 GLY A O 1
ATOM 678 N N . VAL A 1 93 ? -4.183 -12.174 -1.311 1.00 49.00 93 VAL A N 1
ATOM 679 C CA . VAL A 1 93 ? -4.560 -11.416 -2.522 1.00 49.00 93 VAL A CA 1
ATOM 680 C C . VAL A 1 93 ? -3.508 -10.323 -2.768 1.00 49.00 93 VAL A C 1
ATOM 682 O O . VAL A 1 93 ? -3.329 -9.503 -1.862 1.00 49.00 93 VAL A O 1
ATOM 685 N N . PRO A 1 94 ? -2.808 -10.252 -3.924 1.00 53.44 94 PRO A N 1
ATOM 686 C CA . PRO A 1 94 ? -1.890 -9.147 -4.185 1.00 53.44 94 PRO A CA 1
ATOM 687 C C . PRO A 1 94 ? -2.619 -7.809 -4.142 1.00 53.44 94 PRO A C 1
ATOM 689 O O . PRO A 1 94 ? -3.665 -7.621 -4.765 1.00 53.44 94 PRO A O 1
ATOM 692 N N . GLN A 1 95 ? -2.051 -6.869 -3.391 1.00 66.62 95 GLN A N 1
ATOM 693 C CA . GLN A 1 95 ? -2.630 -5.540 -3.199 1.00 66.62 95 GLN A CA 1
ATOM 694 C C . GLN A 1 95 ? -1.988 -4.484 -4.091 1.00 66.62 95 GLN A C 1
ATOM 696 O O . GLN A 1 95 ? -2.446 -3.345 -4.084 1.00 66.62 95 GLN A O 1
ATOM 701 N N . TYR A 1 96 ? -0.968 -4.853 -4.866 1.00 74.12 96 TYR A N 1
ATOM 702 C CA . TYR A 1 96 ? -0.239 -3.962 -5.759 1.00 74.12 96 TYR A CA 1
ATOM 703 C C . TYR A 1 96 ? -0.261 -4.498 -7.188 1.00 74.12 96 TYR A C 1
ATOM 705 O O . TYR A 1 96 ? -0.059 -5.693 -7.419 1.00 74.12 96 TYR A O 1
ATOM 713 N N . ALA A 1 97 ? -0.457 -3.598 -8.146 1.00 75.25 97 ALA A N 1
ATOM 714 C CA . ALA A 1 97 ? -0.392 -3.898 -9.567 1.00 75.25 97 ALA A CA 1
ATOM 715 C C . ALA A 1 97 ? 0.485 -2.878 -10.294 1.00 75.25 97 ALA A C 1
ATOM 717 O O . ALA A 1 97 ? 0.392 -1.677 -10.035 1.00 75.25 97 ALA A O 1
ATOM 718 N N . LEU A 1 98 ? 1.301 -3.373 -11.222 1.00 78.38 98 LEU A N 1
ATOM 719 C CA . LEU A 1 98 ? 2.012 -2.582 -12.219 1.00 78.38 98 LEU A CA 1
ATOM 720 C C . LEU A 1 98 ? 1.254 -2.687 -13.529 1.00 78.38 98 LEU A C 1
ATOM 722 O O . LEU A 1 98 ? 0.974 -3.785 -14.015 1.00 78.38 98 LEU A O 1
ATOM 726 N N . LEU A 1 99 ? 0.981 -1.542 -14.124 1.00 78.81 99 LEU A N 1
ATOM 727 C CA . LEU A 1 99 ? 0.556 -1.426 -15.503 1.00 78.81 99 LEU A CA 1
ATOM 728 C C . LEU A 1 99 ? 1.678 -0.712 -16.241 1.00 78.81 99 LEU A C 1
ATOM 730 O O . LEU A 1 99 ? 2.181 0.298 -15.750 1.00 78.81 99 LEU A O 1
ATOM 734 N N . TYR A 1 100 ? 2.068 -1.216 -17.404 1.00 76.81 100 TYR A N 1
ATOM 735 C CA . TYR A 1 100 ? 3.122 -0.604 -18.208 1.00 76.81 100 TYR A CA 1
ATOM 736 C C . TYR A 1 100 ? 2.790 -0.652 -19.699 1.00 76.81 100 TYR A C 1
ATOM 738 O O . TYR A 1 100 ? 2.040 -1.525 -20.143 1.00 76.81 100 TYR A O 1
ATOM 746 N N . VAL A 1 101 ? 3.372 0.273 -20.467 1.00 74.88 101 VAL A N 1
ATOM 747 C CA . VAL A 1 101 ? 3.352 0.240 -21.937 1.00 74.88 101 VAL A CA 1
ATOM 748 C C . VAL A 1 101 ? 4.775 0.143 -22.476 1.00 74.88 101 VAL A C 1
ATOM 750 O O . VAL A 1 101 ? 5.659 0.899 -22.069 1.00 74.88 101 VAL A O 1
ATOM 753 N N . SER A 1 102 ? 4.987 -0.783 -23.412 1.00 73.75 102 SER A N 1
ATOM 754 C CA . SER A 1 102 ? 6.271 -1.002 -24.094 1.00 73.75 102 SER A CA 1
ATOM 755 C C . SER A 1 102 ? 6.372 -0.339 -25.474 1.00 73.75 102 SER A C 1
ATOM 757 O O . SER A 1 102 ? 7.276 -0.631 -26.252 1.00 73.75 102 SER A O 1
ATOM 759 N N . ALA A 1 103 ? 5.450 0.574 -25.778 1.00 71.12 103 ALA A N 1
ATOM 760 C CA . ALA A 1 103 ? 5.415 1.364 -27.002 1.00 71.12 103 ALA A CA 1
ATOM 761 C C . ALA A 1 103 ? 5.579 2.861 -26.693 1.00 71.12 103 ALA A C 1
ATOM 763 O O . ALA A 1 103 ? 4.988 3.380 -25.743 1.00 71.12 103 ALA A O 1
ATOM 764 N N . GLN A 1 104 ? 6.365 3.554 -27.519 1.00 73.19 104 GLN A N 1
ATOM 765 C CA . GLN A 1 104 ? 6.587 5.000 -27.419 1.00 73.19 104 GLN A CA 1
ATOM 766 C C . GLN A 1 104 ? 5.305 5.790 -2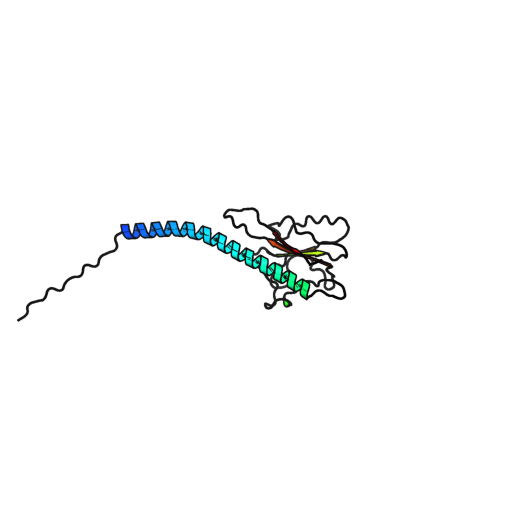7.702 1.00 73.19 104 GLN A C 1
ATOM 768 O O . GLN A 1 104 ? 4.514 5.405 -28.557 1.00 73.19 104 GLN A O 1
ATOM 773 N N . GLY A 1 105 ? 5.124 6.919 -27.009 1.00 71.81 105 GLY A N 1
ATOM 774 C CA . GLY A 1 105 ? 4.003 7.841 -27.239 1.00 71.81 105 GLY A CA 1
ATOM 775 C C . GLY A 1 105 ? 2.676 7.438 -26.587 1.00 71.81 105 GLY A C 1
ATOM 776 O O . GLY A 1 105 ? 1.677 8.122 -26.791 1.00 71.81 105 GLY A O 1
ATOM 777 N N . TYR A 1 106 ? 2.656 6.366 -25.788 1.00 71.81 106 TYR A N 1
ATOM 778 C CA . TYR A 1 106 ? 1.461 5.889 -25.092 1.00 71.81 106 TYR A CA 1
ATOM 779 C C . TYR A 1 106 ? 1.578 6.059 -23.579 1.00 71.81 106 TYR A C 1
ATOM 781 O O . TYR A 1 106 ? 2.627 5.802 -22.978 1.00 71.81 106 TYR A O 1
ATOM 789 N N . THR A 1 107 ? 0.465 6.426 -22.951 1.00 70.50 107 THR A N 1
ATOM 790 C CA . THR A 1 107 ? 0.326 6.485 -21.498 1.00 70.50 107 THR A CA 1
ATOM 791 C C . THR A 1 107 ? -0.468 5.288 -20.994 1.00 70.50 107 THR A C 1
ATOM 793 O O . THR A 1 107 ? -1.368 4.772 -21.656 1.00 70.50 107 THR A O 1
ATOM 796 N N . VAL A 1 108 ? -0.139 4.835 -19.791 1.00 70.62 108 VAL A N 1
ATOM 797 C CA . VAL A 1 108 ? -1.006 3.920 -19.053 1.00 70.62 108 VAL A CA 1
ATOM 798 C C . VAL A 1 108 ? -2.120 4.704 -18.365 1.00 70.62 108 VAL A C 1
ATOM 800 O O . VAL A 1 108 ? -1.868 5.731 -17.741 1.00 70.62 108 VAL A O 1
ATOM 803 N N . ASN A 1 109 ? -3.347 4.195 -18.408 1.00 70.56 109 ASN A N 1
ATOM 804 C CA . ASN A 1 109 ? -4.446 4.723 -17.602 1.00 70.56 109 ASN A CA 1
ATOM 805 C C . ASN A 1 109 ? -4.535 3.985 -16.263 1.00 70.56 109 ASN A C 1
ATOM 807 O O . ASN A 1 109 ? -4.173 2.811 -16.156 1.00 70.56 109 ASN A O 1
ATOM 811 N N . SER A 1 110 ? -5.040 4.672 -15.236 1.00 71.62 110 SER A N 1
ATOM 812 C CA . SER A 1 110 ? -5.354 4.026 -13.960 1.00 71.62 110 SER A CA 1
ATOM 813 C C . SER A 1 110 ? -6.540 3.065 -14.147 1.00 71.62 110 SER A C 1
ATOM 815 O O . SER A 1 110 ? -7.506 3.423 -14.825 1.00 71.62 110 SER A O 1
ATOM 817 N N . PRO A 1 111 ? -6.502 1.850 -13.577 1.00 70.00 111 PRO A N 1
ATOM 818 C CA . PRO A 1 111 ? -7.594 0.900 -13.683 1.00 70.00 111 PRO A CA 1
ATOM 819 C C . PRO A 1 111 ? -8.856 1.428 -13.001 1.00 70.00 111 PRO A C 1
ATOM 821 O O . PRO A 1 111 ? -8.799 2.035 -11.933 1.00 70.00 111 PRO A O 1
ATOM 824 N N . THR A 1 112 ? -10.005 1.164 -13.619 1.00 64.81 112 THR A N 1
ATOM 825 C CA . THR A 1 112 ? -11.321 1.612 -13.139 1.00 64.81 112 THR A CA 1
ATOM 826 C C . THR A 1 112 ? -12.006 0.594 -12.230 1.00 64.81 112 THR A C 1
ATOM 828 O O . THR A 1 112 ? -12.942 0.945 -11.516 1.00 64.81 112 THR A O 1
ATOM 831 N N . ALA A 1 113 ? -11.535 -0.655 -12.222 1.00 65.00 113 ALA A N 1
ATOM 832 C CA . ALA A 1 113 ? -12.031 -1.712 -11.351 1.00 65.00 113 ALA A CA 1
ATOM 833 C C . ALA A 1 113 ? -10.929 -2.728 -11.014 1.00 65.00 113 ALA A C 1
ATOM 835 O O . ALA A 1 113 ? -9.931 -2.868 -11.727 1.00 65.00 113 ALA A O 1
ATOM 836 N N . TRP A 1 114 ? -11.118 -3.436 -9.900 1.00 67.06 114 TRP A N 1
ATOM 837 C CA . TRP A 1 114 ? -10.197 -4.455 -9.408 1.00 67.06 114 TRP A CA 1
ATOM 838 C C . TRP A 1 114 ? -10.976 -5.704 -9.036 1.00 67.06 114 TRP A C 1
ATOM 840 O O . TRP A 1 114 ? -11.862 -5.657 -8.179 1.00 67.06 114 TRP A O 1
ATOM 850 N N . LEU A 1 115 ? -10.667 -6.821 -9.692 1.00 58.69 115 LEU A N 1
ATOM 851 C CA . LEU A 1 115 ? -11.403 -8.056 -9.464 1.00 58.69 115 LEU A CA 1
ATOM 852 C C . LEU A 1 115 ? -10.874 -8.762 -8.207 1.00 58.69 115 LEU A C 1
ATOM 854 O O . LEU A 1 115 ? -9.676 -9.048 -8.134 1.00 58.69 115 LEU A O 1
ATOM 858 N N . PRO A 1 116 ? -11.740 -9.109 -7.235 1.00 52.28 116 PRO A N 1
ATOM 859 C CA . PRO A 1 116 ? -11.323 -9.802 -6.015 1.00 52.28 116 PRO A CA 1
ATOM 860 C C . PRO A 1 116 ? -10.738 -11.198 -6.271 1.00 52.28 116 PRO A C 1
ATOM 862 O O . PRO A 1 116 ? -9.875 -11.635 -5.521 1.00 52.28 116 PRO A O 1
ATOM 865 N N . ALA A 1 117 ? -11.206 -11.891 -7.317 1.00 47.16 117 ALA A N 1
ATOM 866 C CA . ALA A 1 117 ? -10.884 -13.298 -7.578 1.00 47.16 117 ALA A CA 1
ATOM 867 C C . ALA A 1 117 ? -9.541 -13.519 -8.295 1.00 47.16 117 ALA A C 1
ATOM 869 O O . ALA A 1 117 ? -8.936 -14.573 -8.142 1.00 47.16 117 ALA A O 1
ATOM 870 N N . ALA A 1 118 ? -9.077 -12.535 -9.070 1.00 46.00 118 ALA A N 1
ATOM 871 C CA . ALA A 1 118 ? -7.828 -12.625 -9.828 1.00 46.00 118 ALA A CA 1
ATOM 872 C C . ALA A 1 118 ? -6.748 -11.673 -9.304 1.00 46.00 118 ALA A C 1
ATOM 874 O O . ALA A 1 118 ? -5.608 -11.748 -9.750 1.00 46.00 118 ALA A O 1
ATOM 875 N N . ALA A 1 119 ? -7.107 -10.766 -8.384 1.00 53.06 119 ALA A N 1
ATOM 876 C CA . ALA A 1 119 ? -6.220 -9.740 -7.844 1.00 53.06 119 ALA A CA 1
ATOM 877 C C . ALA A 1 119 ? -5.535 -8.875 -8.916 1.00 53.06 119 ALA A C 1
ATOM 879 O O . ALA A 1 119 ? -4.555 -8.179 -8.654 1.00 53.06 119 ALA A O 1
ATOM 880 N N . THR A 1 120 ? -6.085 -8.904 -10.124 1.00 54.28 120 THR A N 1
ATOM 881 C CA . THR A 1 120 ? -5.658 -8.113 -11.254 1.00 54.28 120 THR A CA 1
ATOM 882 C C . THR A 1 120 ? -6.611 -6.931 -11.392 1.00 54.28 120 THR A C 1
ATOM 884 O O . THR A 1 120 ? -7.838 -7.088 -11.291 1.00 54.28 120 THR A O 1
ATOM 887 N N . PRO A 1 121 ? -6.084 -5.720 -11.615 1.00 58.78 121 PRO A N 1
ATOM 888 C CA . PRO A 1 121 ? -6.913 -4.648 -12.123 1.00 58.78 121 PRO A CA 1
ATOM 889 C C . PRO A 1 121 ? -7.520 -5.094 -13.456 1.00 58.78 121 PRO A C 1
ATOM 891 O O . PRO A 1 121 ? -6.799 -5.542 -14.350 1.00 58.78 121 PRO A O 1
ATOM 894 N N . THR A 1 122 ? -8.836 -4.959 -13.616 1.00 55.03 122 THR A N 1
ATOM 895 C CA . THR A 1 122 ? -9.425 -5.005 -14.956 1.00 55.03 122 THR A CA 1
ATOM 896 C C . THR A 1 122 ? -9.028 -3.717 -15.634 1.00 55.03 122 THR A C 1
ATOM 898 O O . THR A 1 122 ? -9.565 -2.647 -15.335 1.00 55.03 122 THR A O 1
ATOM 901 N N . SER A 1 123 ? -8.054 -3.801 -16.527 1.00 51.97 123 SER A N 1
ATOM 902 C CA . SER A 1 123 ? -7.835 -2.729 -17.469 1.00 51.97 123 SER A CA 1
ATOM 903 C C . SER A 1 123 ? -9.025 -2.727 -18.431 1.00 51.97 123 SER A C 1
ATOM 905 O O . SER A 1 123 ? -9.190 -3.642 -19.230 1.00 51.97 123 SER A O 1
ATOM 907 N N . ASN A 1 124 ? -9.860 -1.688 -18.413 1.00 46.25 124 ASN A N 1
ATOM 908 C CA . ASN A 1 124 ? -10.597 -1.341 -19.630 1.00 46.25 124 ASN A CA 1
ATOM 909 C C . ASN A 1 124 ? -9.619 -0.641 -20.591 1.00 46.25 124 ASN A C 1
ATOM 911 O O . ASN A 1 124 ? -9.807 0.519 -20.950 1.00 46.25 124 ASN A O 1
ATOM 915 N N . ASN A 1 125 ? -8.507 -1.312 -20.922 1.00 48.72 125 ASN A N 1
ATOM 916 C CA . ASN A 1 125 ? -7.506 -0.812 -21.857 1.00 48.72 125 ASN A CA 1
ATOM 917 C C . ASN A 1 125 ? -8.034 -0.958 -23.276 1.00 48.72 125 ASN A C 1
ATOM 919 O O . ASN A 1 125 ? -7.594 -1.796 -24.056 1.00 48.72 125 ASN A O 1
ATOM 923 N N . THR A 1 126 ? -8.977 -0.099 -23.623 1.00 42.03 126 THR A N 1
ATOM 924 C CA . THR A 1 126 ? -9.086 0.357 -25.000 1.00 42.03 126 THR A CA 1
ATOM 925 C C . THR A 1 126 ? -8.021 1.433 -25.176 1.00 42.03 126 THR A C 1
ATOM 927 O O . THR A 1 126 ? -8.260 2.617 -24.971 1.00 42.03 126 THR A O 1
ATOM 930 N N . ASN A 1 127 ? -6.790 1.023 -25.486 1.00 41.41 127 ASN A N 1
ATOM 931 C CA . ASN A 1 127 ? -5.843 1.969 -26.061 1.00 41.41 127 ASN A CA 1
ATOM 932 C C . ASN A 1 127 ? -6.331 2.241 -27.501 1.00 41.41 127 ASN A C 1
ATOM 934 O O . ASN A 1 127 ? -6.548 1.266 -28.226 1.00 41.41 127 ASN A O 1
ATOM 938 N N . PRO A 1 128 ? -6.543 3.495 -27.943 1.00 38.84 128 PRO A N 1
ATOM 939 C CA . PRO A 1 128 ? -7.095 3.778 -29.271 1.00 38.84 128 PRO A CA 1
ATOM 940 C C . PRO A 1 128 ? -6.251 3.288 -30.460 1.00 38.84 128 PRO A C 1
ATOM 942 O O . PRO A 1 128 ? -6.744 3.310 -31.581 1.00 38.84 128 PRO A O 1
ATOM 945 N N . ALA A 1 129 ? -5.013 2.824 -30.267 1.00 37.81 129 ALA A N 1
ATOM 946 C CA . ALA A 1 129 ? -4.233 2.177 -31.321 1.00 37.81 129 ALA A CA 1
ATOM 947 C C . ALA A 1 129 ? -3.070 1.351 -30.737 1.00 37.81 129 ALA A C 1
ATOM 949 O O . ALA A 1 129 ? -2.199 1.892 -30.071 1.00 37.81 129 ALA A O 1
ATOM 950 N N . GLY A 1 130 ? -3.031 0.041 -30.990 1.00 41.56 130 GLY A N 1
ATOM 951 C CA . GLY A 1 130 ? -1.797 -0.754 -31.144 1.00 41.56 130 GLY A CA 1
ATOM 952 C C . GLY A 1 130 ? -0.831 -1.005 -29.967 1.00 41.56 130 GLY A C 1
ATOM 953 O O . GLY A 1 130 ? 0.002 -1.898 -30.098 1.00 41.56 130 GLY A O 1
ATOM 954 N N . GLY A 1 131 ? -0.885 -0.292 -28.839 1.00 42.44 131 GLY A N 1
ATOM 955 C CA . GLY A 1 131 ? 0.029 -0.530 -27.707 1.00 42.44 131 GLY A CA 1
ATOM 956 C C . GLY A 1 131 ? -0.423 -1.679 -26.796 1.00 42.44 131 GLY A C 1
ATOM 957 O O . GLY A 1 131 ? -1.488 -1.585 -26.186 1.00 42.44 131 GLY A O 1
ATOM 958 N N . THR A 1 132 ? 0.386 -2.737 -26.652 1.00 49.66 132 THR A N 1
ATOM 959 C CA . THR A 1 132 ? 0.138 -3.814 -25.676 1.00 49.66 132 THR A CA 1
ATOM 960 C C . THR A 1 132 ? 0.284 -3.269 -24.257 1.00 49.66 132 THR A C 1
ATOM 962 O O . THR A 1 132 ? 1.375 -2.858 -23.863 1.00 49.66 132 THR A O 1
ATOM 965 N N . VAL A 1 133 ? -0.798 -3.285 -23.475 1.00 50.78 133 VAL A N 1
ATOM 966 C CA . VAL A 1 133 ? -0.735 -2.987 -22.039 1.00 50.78 133 VAL A CA 1
ATOM 967 C C . VAL A 1 133 ? -0.769 -4.285 -21.258 1.00 50.78 133 VAL A C 1
ATOM 969 O O . VAL A 1 133 ? -1.744 -5.033 -21.325 1.00 50.78 133 VAL A O 1
ATOM 972 N N . ALA A 1 134 ? 0.287 -4.536 -20.498 1.00 57.25 134 ALA A N 1
ATOM 973 C CA . ALA A 1 134 ? 0.383 -5.710 -19.654 1.00 57.25 134 ALA A CA 1
ATOM 974 C C . ALA A 1 134 ? 0.185 -5.333 -18.184 1.00 57.25 134 ALA A C 1
ATOM 976 O O . ALA A 1 134 ? 0.667 -4.309 -17.695 1.00 57.25 134 ALA A O 1
ATOM 977 N N . VAL A 1 135 ? -0.577 -6.181 -17.497 1.00 53.81 135 VAL A N 1
ATOM 978 C CA . VAL A 1 135 ? -0.847 -6.088 -16.065 1.00 53.81 135 VAL A CA 1
ATOM 979 C C . VAL A 1 135 ? 0.048 -7.107 -15.375 1.00 53.81 135 VAL A C 1
ATOM 981 O O . VAL A 1 135 ? -0.088 -8.305 -15.613 1.00 53.81 135 VAL A O 1
ATOM 984 N N . VAL A 1 136 ? 0.953 -6.637 -14.522 1.00 56.06 136 VAL A N 1
ATOM 985 C CA . VAL A 1 136 ? 1.755 -7.493 -13.642 1.00 56.06 136 VAL A CA 1
ATOM 986 C C . VAL A 1 136 ? 1.256 -7.275 -12.221 1.00 56.06 136 VAL A C 1
ATOM 988 O O . VAL A 1 136 ? 1.376 -6.180 -11.672 1.00 56.06 136 VAL A O 1
ATOM 991 N N . SER A 1 137 ? 0.668 -8.307 -11.616 1.00 53.38 137 SER A N 1
ATOM 992 C CA . SER A 1 137 ? 0.408 -8.285 -10.172 1.00 53.38 137 SER A CA 1
ATOM 993 C C . SER A 1 137 ? 1.745 -8.514 -9.460 1.00 53.38 137 SER A C 1
ATOM 995 O O . SER A 1 137 ? 2.417 -9.494 -9.772 1.00 53.38 137 SER A O 1
ATOM 997 N N . LEU A 1 138 ? 2.158 -7.651 -8.523 1.00 50.28 138 LEU A N 1
ATOM 998 C CA . LEU A 1 138 ? 3.438 -7.838 -7.809 1.00 50.28 138 LEU A CA 1
ATOM 999 C C . LEU A 1 138 ? 3.308 -8.804 -6.621 1.00 50.28 138 LEU A C 1
ATOM 1001 O O . LEU A 1 138 ? 3.899 -8.582 -5.564 1.00 50.28 138 LEU A O 1
ATOM 1005 N N . ALA A 1 139 ? 2.497 -9.852 -6.746 1.00 44.78 139 ALA A N 1
ATOM 1006 C CA . ALA A 1 139 ? 2.461 -10.876 -5.714 1.00 44.78 139 ALA A CA 1
ATOM 1007 C C . ALA A 1 139 ? 3.830 -11.564 -5.607 1.00 44.78 139 ALA A C 1
ATOM 1009 O O . ALA A 1 139 ? 4.389 -12.003 -6.602 1.00 44.78 139 ALA A O 1
ATOM 1010 N N . CYS A 1 140 ? 4.262 -11.767 -4.364 1.00 39.78 140 CYS A N 1
ATOM 1011 C CA . CYS A 1 140 ? 5.225 -12.767 -3.907 1.00 39.78 140 CYS A CA 1
ATOM 1012 C C . CYS A 1 140 ? 6.723 -12.415 -3.919 1.00 39.78 140 CYS A C 1
ATOM 1014 O O . CYS A 1 140 ? 7.326 -12.004 -4.906 1.00 39.78 140 CYS A O 1
ATOM 1016 N N . GLY A 1 141 ? 7.335 -12.669 -2.756 1.00 41.84 141 GLY A N 1
ATOM 1017 C CA . GLY A 1 141 ? 8.744 -12.437 -2.430 1.00 41.84 141 GLY A CA 1
ATOM 1018 C C . GLY A 1 141 ? 9.758 -13.388 -3.077 1.00 41.84 141 GLY A C 1
ATOM 1019 O O . GLY A 1 141 ? 10.893 -13.423 -2.621 1.00 41.84 141 GLY A O 1
ATOM 1020 N N . THR A 1 142 ? 9.387 -14.141 -4.118 1.00 41.69 142 THR A N 1
ATOM 1021 C CA . THR A 1 142 ? 10.315 -14.820 -5.046 1.00 41.69 142 THR A CA 1
ATOM 1022 C C . THR A 1 142 ? 9.655 -14.928 -6.431 1.00 41.69 142 THR A C 1
ATOM 1024 O O . THR A 1 142 ? 8.436 -15.107 -6.489 1.00 41.69 142 THR A O 1
ATOM 1027 N N . PRO A 1 143 ? 10.404 -14.809 -7.548 1.00 41.81 143 PRO A N 1
ATOM 1028 C CA . PRO A 1 143 ? 9.857 -15.089 -8.881 1.00 41.81 143 PRO A CA 1
ATOM 1029 C C . PRO A 1 143 ? 9.355 -16.547 -8.945 1.00 41.81 143 PRO A C 1
ATOM 1031 O O . PRO A 1 143 ? 10.049 -17.407 -8.398 1.00 41.81 143 PRO A O 1
ATOM 1034 N N . PRO A 1 144 ? 8.227 -16.887 -9.615 1.00 49.72 144 PRO A N 1
ATOM 1035 C CA . PRO A 1 144 ? 7.368 -16.079 -10.490 1.00 49.72 144 PRO A CA 1
ATOM 1036 C C . PRO A 1 144 ? 5.888 -16.048 -10.037 1.00 49.72 14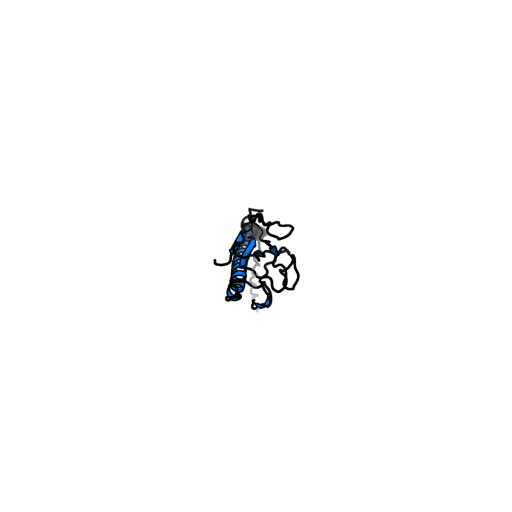4 PRO A C 1
ATOM 1038 O O . PRO A 1 144 ? 5.290 -17.092 -9.776 1.00 49.72 144 PRO A O 1
ATOM 1041 N N . CYS A 1 145 ? 5.224 -14.888 -10.028 1.00 44.72 145 CYS A N 1
ATOM 1042 C CA . CYS A 1 145 ? 3.769 -14.849 -9.818 1.00 44.72 145 CYS A CA 1
ATOM 1043 C C . CYS A 1 145 ? 3.057 -13.925 -10.806 1.00 44.72 145 CYS A C 1
ATOM 1045 O O . CYS A 1 145 ? 3.031 -12.710 -10.649 1.00 44.72 145 CYS A O 1
ATOM 1047 N N . GLY A 1 146 ? 2.394 -14.555 -11.779 1.00 43.75 146 GLY A N 1
ATOM 1048 C CA . GLY A 1 146 ? 1.091 -14.087 -12.253 1.00 43.75 146 GLY A CA 1
ATOM 1049 C C . GLY A 1 146 ? 1.083 -13.045 -13.368 1.00 43.75 146 GLY A C 1
ATOM 1050 O O . GLY A 1 146 ? 0.429 -12.016 -13.235 1.00 43.75 146 GLY A O 1
ATOM 1051 N N . GLY A 1 147 ? 1.763 -13.337 -14.475 1.00 46.62 147 GLY A N 1
ATOM 1052 C CA . GLY A 1 147 ? 1.660 -12.639 -15.762 1.00 46.62 147 GLY A CA 1
ATOM 1053 C C . GLY A 1 147 ? 2.929 -12.870 -16.587 1.00 46.62 147 GLY A C 1
ATOM 1054 O O . GLY A 1 147 ? 3.968 -13.146 -15.981 1.00 46.62 147 GLY A O 1
ATOM 1055 N N . PRO A 1 148 ? 2.901 -12.804 -17.935 1.00 47.25 148 PRO A N 1
ATOM 1056 C CA . PRO A 1 148 ? 4.136 -12.769 -18.706 1.00 47.25 148 PRO A CA 1
ATOM 1057 C C . PRO A 1 148 ? 4.914 -11.533 -18.253 1.00 47.25 148 PRO A C 1
ATOM 1059 O O . PRO A 1 148 ? 4.557 -10.398 -18.572 1.00 47.25 148 PRO A O 1
ATOM 1062 N N . ILE A 1 149 ? 5.945 -11.760 -17.435 1.00 50.25 149 ILE A N 1
ATOM 1063 C CA . ILE A 1 149 ? 6.937 -10.738 -17.138 1.00 50.25 149 ILE A CA 1
ATOM 1064 C C . ILE A 1 149 ? 7.474 -10.344 -18.512 1.00 50.25 149 ILE A C 1
ATOM 1066 O O . ILE A 1 149 ? 7.811 -11.242 -19.295 1.00 50.25 149 ILE A O 1
ATOM 1070 N N . PRO A 1 150 ? 7.496 -9.050 -18.847 1.00 56.19 150 PRO A N 1
ATOM 1071 C CA . PRO A 1 150 ? 8.108 -8.629 -20.089 1.00 56.19 150 PRO A CA 1
ATOM 1072 C C . PRO A 1 150 ? 9.521 -9.224 -20.125 1.00 56.19 150 PRO A C 1
ATOM 1074 O O . PRO A 1 150 ? 10.266 -9.095 -19.150 1.00 56.19 150 PRO A O 1
ATOM 1077 N N . GLY A 1 151 ? 9.843 -9.975 -21.186 1.00 54.94 151 GLY A N 1
ATOM 1078 C CA . GLY A 1 151 ? 11.120 -10.681 -21.286 1.00 54.94 151 GLY A CA 1
ATOM 1079 C C . GLY A 1 151 ? 12.280 -9.719 -21.028 1.00 54.94 151 GLY A C 1
ATOM 1080 O O . GLY A 1 151 ? 12.162 -8.521 -21.314 1.00 54.94 151 GLY A O 1
ATOM 1081 N N . ALA A 1 152 ? 13.380 -10.226 -20.464 1.00 52.09 152 ALA A N 1
ATOM 1082 C CA . ALA A 1 152 ? 14.585 -9.432 -20.240 1.00 52.09 152 ALA A CA 1
ATOM 1083 C C . ALA A 1 152 ? 14.931 -8.647 -21.523 1.00 52.09 152 ALA A C 1
ATOM 1085 O O . ALA A 1 152 ? 15.111 -9.249 -22.579 1.00 52.09 152 ALA A O 1
ATOM 1086 N N . GLY A 1 153 ? 14.940 -7.311 -21.442 1.00 58.22 153 GLY A N 1
ATOM 1087 C CA . GLY A 1 153 ? 15.116 -6.416 -22.597 1.00 58.22 153 GLY A CA 1
ATOM 1088 C C . GLY A 1 153 ? 13.863 -5.663 -23.064 1.00 58.22 153 GLY A C 1
ATOM 1089 O O . GLY A 1 153 ? 13.953 -4.865 -23.992 1.00 58.22 153 GLY A O 1
ATOM 1090 N N . THR A 1 154 ? 12.701 -5.859 -22.436 1.00 69.50 154 THR A N 1
ATOM 1091 C CA . THR A 1 154 ? 11.527 -5.028 -22.746 1.00 69.50 154 THR A CA 1
ATOM 1092 C C . THR A 1 154 ? 11.715 -3.614 -22.218 1.00 69.50 154 THR A C 1
ATOM 1094 O O . THR A 1 154 ? 11.915 -3.405 -21.021 1.00 69.50 154 THR A O 1
ATOM 1097 N N . LEU A 1 155 ? 11.593 -2.646 -23.118 1.00 73.19 155 LEU A N 1
ATOM 1098 C CA . LEU A 1 155 ? 11.629 -1.230 -22.791 1.00 73.19 155 LEU A CA 1
ATOM 1099 C C . LEU A 1 155 ? 10.252 -0.782 -22.307 1.00 73.19 155 LEU A C 1
ATOM 1101 O O . LEU A 1 155 ? 9.261 -0.992 -23.002 1.00 73.19 155 LEU A O 1
ATOM 1105 N N . ILE A 1 156 ? 10.183 -0.170 -21.127 1.00 81.25 156 ILE A N 1
ATOM 1106 C CA . ILE A 1 156 ? 8.948 0.412 -20.593 1.00 81.25 156 ILE A CA 1
ATOM 1107 C C . ILE A 1 156 ? 9.016 1.927 -20.773 1.00 81.25 156 ILE A C 1
ATOM 1109 O O . ILE A 1 156 ? 9.937 2.560 -20.272 1.00 81.25 156 ILE A O 1
ATOM 1113 N N . TYR A 1 157 ? 8.040 2.523 -21.454 1.00 81.44 157 TYR A N 1
ATOM 1114 C CA . TYR A 1 157 ? 8.012 3.973 -21.702 1.00 81.44 157 TYR A CA 1
ATOM 1115 C C . TYR A 1 157 ? 7.129 4.728 -20.710 1.00 81.44 157 TYR A C 1
ATOM 1117 O O . TYR A 1 157 ? 7.419 5.867 -20.356 1.00 81.44 157 TYR A O 1
ATOM 1125 N N . SER A 1 158 ? 6.062 4.090 -20.234 1.00 82.19 158 SER A N 1
ATOM 1126 C CA . SER A 1 158 ? 5.186 4.637 -19.200 1.00 82.19 158 SER A CA 1
ATOM 1127 C C . SER A 1 158 ? 4.712 3.532 -18.266 1.00 82.19 158 SER A C 1
ATOM 1129 O O . SER A 1 158 ? 4.581 2.370 -18.668 1.00 82.19 158 SER A O 1
ATOM 1131 N N . PHE A 1 159 ? 4.474 3.888 -17.003 1.00 83.25 159 PHE A N 1
ATOM 1132 C CA . PHE A 1 159 ? 4.010 2.945 -15.991 1.00 83.25 159 PHE A CA 1
ATOM 1133 C C . PHE A 1 159 ? 3.050 3.589 -14.991 1.00 83.25 159 PHE A C 1
ATOM 1135 O O . PHE A 1 159 ? 3.031 4.801 -14.778 1.00 83.25 159 PHE A O 1
ATOM 1142 N N . SER A 1 160 ? 2.234 2.742 -14.368 1.00 84.06 160 SER A N 1
ATOM 1143 C CA . SER A 1 160 ? 1.300 3.097 -13.314 1.00 84.06 160 SER A CA 1
ATOM 1144 C C . SER A 1 160 ? 1.318 1.996 -12.275 1.00 84.06 160 SER A C 1
ATOM 1146 O O . SER A 1 160 ? 1.087 0.827 -12.579 1.00 84.06 160 SER A O 1
ATOM 1148 N N . VAL A 1 161 ? 1.608 2.385 -11.043 1.00 84.88 161 VAL A N 1
ATOM 1149 C CA . VAL A 1 161 ? 1.557 1.515 -9.879 1.00 84.88 161 VAL A CA 1
ATOM 1150 C C . VAL A 1 161 ? 0.274 1.819 -9.131 1.00 84.88 161 VAL A C 1
ATOM 1152 O O . VAL A 1 161 ? 0.034 2.962 -8.742 1.00 84.88 161 VAL A O 1
ATOM 1155 N N . CYS A 1 162 ? -0.546 0.799 -8.923 1.00 82.94 162 CYS A N 1
ATOM 1156 C CA . CYS A 1 162 ? -1.846 0.933 -8.289 1.00 82.94 162 CYS A CA 1
ATOM 1157 C C . CYS A 1 162 ? -2.010 -0.025 -7.115 1.00 82.94 162 CYS A C 1
ATOM 1159 O O . CYS A 1 162 ? -1.387 -1.083 -7.065 1.00 82.94 162 CYS A O 1
ATOM 1161 N N . THR A 1 163 ? -2.886 0.339 -6.183 1.00 81.56 163 THR A N 1
ATOM 1162 C CA . THR A 1 163 ? -3.265 -0.479 -5.032 1.00 81.56 163 THR A CA 1
ATOM 1163 C C . THR A 1 163 ? -4.741 -0.332 -4.690 1.00 81.56 163 THR A C 1
ATOM 1165 O O . THR A 1 163 ? -5.338 0.725 -4.917 1.00 81.56 163 THR A O 1
ATOM 1168 N N . LEU A 1 164 ? -5.324 -1.382 -4.108 1.00 79.94 164 LEU A N 1
ATOM 1169 C CA . LEU A 1 164 ? -6.654 -1.322 -3.509 1.00 79.94 164 LEU A CA 1
ATOM 1170 C C . LEU A 1 164 ? -6.590 -0.860 -2.064 1.00 79.94 164 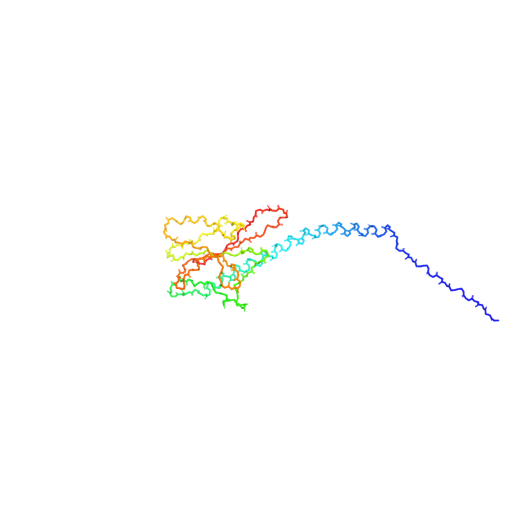LEU A C 1
ATOM 1172 O O . LEU A 1 164 ? -5.976 -1.508 -1.216 1.00 79.94 164 LEU A O 1
ATOM 1176 N N . LEU A 1 165 ? -7.342 0.187 -1.754 1.00 81.81 165 LEU A N 1
ATOM 1177 C CA . LEU A 1 165 ? -7.577 0.593 -0.381 1.00 81.81 165 LEU A CA 1
ATOM 1178 C C . LEU A 1 165 ? -8.719 -0.230 0.227 1.00 81.81 165 LEU A C 1
ATOM 1180 O O . LEU A 1 165 ? -9.692 -0.611 -0.431 1.00 81.81 165 LEU A O 1
ATOM 1184 N N . GLU A 1 166 ? -8.581 -0.543 1.508 1.00 79.62 166 GLU A N 1
ATOM 1185 C CA . GLU A 1 166 ? -9.658 -1.122 2.298 1.00 79.62 166 GLU A CA 1
ATOM 1186 C C . GLU A 1 166 ? -10.717 -0.064 2.573 1.00 79.62 166 GLU A C 1
ATOM 1188 O O . GLU A 1 166 ? -10.393 1.110 2.778 1.00 79.62 166 GLU A O 1
ATOM 1193 N N . SER A 1 167 ? -11.977 -0.499 2.594 1.00 75.88 167 SER A N 1
ATOM 1194 C CA . SER A 1 167 ? -13.059 0.346 3.074 1.00 75.88 167 SER A CA 1
ATOM 1195 C C . SER A 1 167 ? -12.864 0.605 4.566 1.00 75.88 167 SER A C 1
ATOM 1197 O O . SER A 1 167 ? -12.628 -0.324 5.335 1.00 75.88 167 SER A O 1
ATOM 1199 N N . GLU A 1 168 ? -12.984 1.866 4.973 1.00 69.56 168 GLU A N 1
ATOM 1200 C CA . GLU A 1 168 ? -12.988 2.243 6.391 1.00 69.56 168 GLU A CA 1
ATOM 1201 C C . GLU A 1 168 ? -14.336 1.934 7.068 1.00 69.56 168 GLU A C 1
ATOM 1203 O O . GLU A 1 168 ? -14.454 2.045 8.287 1.00 69.56 168 GLU A O 1
ATOM 1208 N N . VAL A 1 169 ? -15.354 1.545 6.288 1.00 65.81 169 VAL A N 1
ATOM 1209 C CA . VAL A 1 169 ? -16.704 1.238 6.767 1.00 65.81 169 VAL A CA 1
ATOM 1210 C C . VAL A 1 169 ? -16.840 -0.263 7.023 1.00 65.81 169 VAL A C 1
ATOM 1212 O O . VAL A 1 169 ? -16.645 -1.088 6.126 1.00 65.81 169 VAL A O 1
ATOM 1215 N N . ILE A 1 170 ? -17.220 -0.617 8.251 1.00 61.44 170 ILE A N 1
ATOM 1216 C CA . ILE A 1 170 ? -17.506 -1.996 8.660 1.00 61.44 170 ILE A CA 1
ATOM 1217 C C . ILE A 1 170 ? -18.755 -2.475 7.906 1.00 61.44 170 ILE A C 1
ATOM 1219 O O . ILE A 1 170 ? -19.828 -1.905 8.079 1.00 61.44 170 ILE A O 1
ATOM 1223 N N . GLY A 1 171 ? -18.620 -3.508 7.068 1.00 61.19 171 GLY A N 1
ATOM 1224 C CA . GLY A 1 171 ? -19.752 -4.114 6.347 1.00 61.19 171 GLY A CA 1
ATOM 1225 C C . GLY A 1 171 ? -19.745 -3.980 4.819 1.00 61.19 171 GLY A C 1
ATOM 1226 O O . GLY A 1 171 ? -20.703 -4.412 4.190 1.00 61.19 171 GLY A O 1
ATOM 1227 N N . GLY A 1 172 ? -18.674 -3.456 4.208 1.00 62.16 172 GLY A N 1
ATOM 1228 C CA . GLY A 1 172 ? -18.463 -3.567 2.755 1.00 62.16 172 GLY A CA 1
ATOM 1229 C C . GLY A 1 172 ? -18.839 -2.328 1.940 1.00 62.16 172 GLY A C 1
ATOM 1230 O O . GLY A 1 172 ? -19.650 -2.406 1.023 1.00 62.16 172 GLY A O 1
ATOM 1231 N N . GLY A 1 173 ? -18.215 -1.185 2.237 1.00 63.78 173 GLY A N 1
ATOM 1232 C CA . GLY A 1 173 ? -18.263 -0.019 1.349 1.00 63.78 173 GLY A CA 1
ATOM 1233 C C . GLY A 1 173 ? -17.404 -0.186 0.085 1.00 63.78 173 GLY A C 1
ATOM 1234 O O . GLY A 1 173 ? -16.539 -1.064 0.008 1.00 63.78 173 GLY A O 1
ATOM 1235 N N . THR A 1 174 ? -17.608 0.697 -0.899 1.00 64.69 174 THR A N 1
ATOM 1236 C CA . THR A 1 174 ? -16.805 0.752 -2.131 1.00 64.69 174 THR A CA 1
ATOM 1237 C C . THR A 1 174 ? -15.321 0.904 -1.796 1.00 64.69 174 THR A C 1
ATOM 1239 O O . THR A 1 174 ? -14.927 1.790 -1.037 1.00 64.69 174 THR A O 1
ATOM 1242 N N . ARG A 1 175 ? -14.488 0.021 -2.350 1.00 73.00 175 ARG A N 1
ATOM 1243 C CA . ARG A 1 175 ? -13.029 0.075 -2.197 1.00 73.00 175 ARG A CA 1
ATOM 1244 C C . ARG A 1 175 ? -12.471 1.104 -3.173 1.00 73.00 175 ARG A C 1
ATOM 1246 O O . ARG A 1 175 ? -12.750 1.027 -4.366 1.00 73.00 175 ARG A O 1
ATOM 1253 N N . SER A 1 176 ? -11.684 2.049 -2.674 1.00 79.75 176 SER A N 1
ATOM 1254 C CA . SER A 1 176 ? -11.025 3.050 -3.516 1.00 79.75 176 SER A CA 1
ATOM 1255 C C . SER A 1 176 ? -9.724 2.503 -4.098 1.00 79.75 176 SER A C 1
ATOM 1257 O O . SER A 1 176 ? -9.018 1.734 -3.443 1.00 79.75 176 SER A O 1
ATOM 1259 N N . ILE A 1 177 ? -9.376 2.934 -5.308 1.00 81.94 177 ILE A N 1
ATOM 1260 C CA . ILE A 1 177 ? -8.099 2.613 -5.952 1.00 81.94 177 ILE A CA 1
ATOM 1261 C C . ILE A 1 177 ? -7.164 3.807 -5.772 1.00 81.94 177 ILE A C 1
ATOM 1263 O O . ILE A 1 177 ? -7.557 4.952 -5.991 1.00 81.94 177 ILE A O 1
ATOM 1267 N N . TYR A 1 178 ? -5.927 3.545 -5.362 1.00 85.75 178 TYR A N 1
ATOM 1268 C CA . TYR A 1 178 ? -4.871 4.550 -5.328 1.00 85.75 178 TYR A CA 1
ATOM 1269 C C . TYR A 1 178 ? -3.816 4.202 -6.367 1.00 85.75 178 TYR A C 1
ATOM 1271 O O . TYR A 1 178 ? -3.250 3.114 -6.319 1.00 85.75 178 TYR A O 1
ATOM 1279 N N . CYS A 1 179 ? -3.555 5.125 -7.287 1.00 86.12 179 CYS A N 1
ATOM 1280 C CA . CYS A 1 179 ? -2.578 4.956 -8.351 1.00 86.12 179 CYS A CA 1
ATOM 1281 C C . CYS A 1 179 ? -1.576 6.101 -8.361 1.00 86.12 179 CYS A C 1
ATOM 1283 O O . CYS A 1 179 ? -1.904 7.251 -8.063 1.00 86.12 179 CYS A O 1
ATOM 1285 N N . ARG A 1 180 ? -0.351 5.774 -8.752 1.00 89.50 180 ARG A N 1
ATOM 1286 C CA . ARG A 1 180 ? 0.716 6.715 -9.075 1.00 89.50 180 ARG A CA 1
ATOM 1287 C C . ARG A 1 180 ? 1.273 6.328 -10.435 1.00 89.50 180 ARG A C 1
ATOM 1289 O O . ARG A 1 180 ? 1.373 5.145 -10.749 1.00 89.50 180 ARG A O 1
ATOM 1296 N N . GLN A 1 181 ? 1.569 7.319 -11.256 1.00 87.31 181 GLN A N 1
ATOM 1297 C CA . GLN A 1 181 ? 2.078 7.132 -12.612 1.00 87.31 181 GLN A CA 1
ATOM 1298 C C . GLN A 1 181 ? 3.462 7.758 -12.715 1.00 87.31 181 GLN A C 1
ATOM 1300 O O . GLN A 1 181 ? 3.847 8.521 -11.822 1.00 87.31 181 GLN A O 1
ATOM 1305 N N . ASN A 1 182 ? 4.194 7.420 -13.772 1.00 82.88 182 ASN A N 1
ATOM 1306 C CA . ASN A 1 182 ? 5.459 8.077 -14.069 1.00 82.88 182 ASN A CA 1
ATOM 1307 C C . ASN A 1 182 ? 5.259 9.594 -14.208 1.00 82.88 182 ASN A C 1
ATOM 1309 O O . ASN A 1 182 ? 4.226 10.043 -14.715 1.00 82.88 182 ASN A O 1
ATOM 1313 N N . SER A 1 183 ? 6.242 10.379 -13.766 1.00 70.31 183 SER A N 1
ATOM 1314 C CA . SER A 1 183 ? 6.248 11.809 -14.084 1.00 70.31 183 SER A CA 1
ATOM 1315 C C . SER A 1 183 ? 6.502 11.942 -15.584 1.00 70.31 183 SER A C 1
ATOM 1317 O O . SER A 1 183 ? 7.540 11.489 -16.070 1.00 70.31 183 SER A O 1
ATOM 1319 N N . GLN A 1 184 ? 5.531 12.484 -16.321 1.00 53.91 184 GLN A N 1
ATOM 1320 C CA . GLN A 1 184 ? 5.750 12.932 -17.700 1.00 53.91 184 GLN A CA 1
ATOM 1321 C C . GLN A 1 184 ? 6.663 14.160 -17.690 1.00 53.91 184 GLN A C 1
ATOM 1323 O O . GLN A 1 184 ? 6.544 14.959 -16.729 1.00 53.91 184 GLN A O 1
#

pLDDT: mean 72.85, std 16.46, range [37.81, 97.06]